Protein 9F7J (pdb70)

B-factor: mean 28.32, std 11.99, range [12.0, 77.23]

Secondary structure (DSSP, 8-state):
-EEEEESS--HHHHHHHHHHSEEEEEEEESSS-TTTSPEEEEEEEETTTEEEEEE--TTS--HHHHHHHH-TTSEEEESSHHHHHHHHHHHH-----SEEEHHHHHHHH-TT-TGGGSHHHHHHHHH-------TTSSS--HHHHHHHHHHHHHHHHHHHHHHHHHHHTT-HHHHHHHHHHHHHHHHHHHTT---TT--

Solvent-accessible surface area: 10527 Å² total; per-residue (Å²): 136,38,70,55,85,124,2,20,0,11,77,74,21,15,60,20,0,140,169,54,22,65,0,1,0,6,12,19,29,93,14,154,46,33,67,144,43,32,15,14,0,0,0,0,19,1,41,88,86,6,2,1,0,0,39,29,48,132,118,98,105,3,80,80,0,31,78,0,0,29,26,115,155,6,54,0,1,0,15,45,0,44,56,0,6,8,0,0,23,75,53,11,111,12,113,8,117,45,4,26,2,0,59,28,0,0,100,33,4,44,74,172,47,159,116,86,6,44,8,47,18,0,0,110,88,47,63,57,54,116,32,178,132,74,22,78,59,128,130,19,71,184,113,18,26,132,99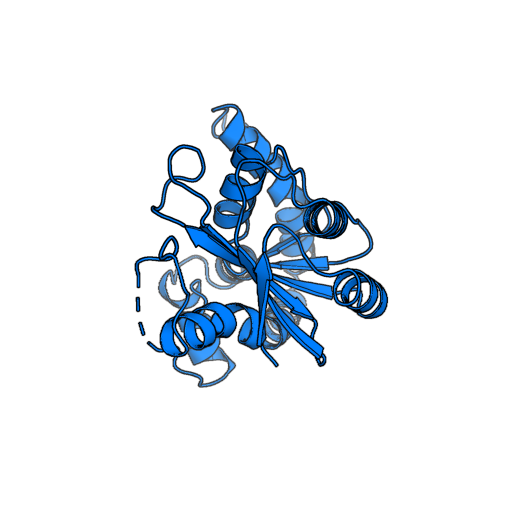,1,2,39,20,0,67,31,0,11,57,0,7,68,64,1,36,99,57,0,59,142,115,171,43,88,154,94,0,68,58,45,13,159,67,5,28,48,65,7,42,30,79,37,102,123,101,45,96,80,138,98,265

Foldseek 3Di:
DEEEAEAADDPVVLVLQLVQLEKEKAFDWQDQDLQPTGTAWMWIARPPPGIYTYGHDLVHQRVSVLCQQADQSRAYEYQDCLRRVLNVCNRRVRQGANYAHQLLLCCVVPVPDNLCSGLQNLCCVPVVDHQDHPSNDPDQDPVNRVNVRPSRNSRPVSVVVSCVVCVVVVNNVVRVVVRRCSSVVSVCVVVVNPDPPDD

Sequence (199 aa):
TVVVRDGDLSSSSFLAAARQCGRVTIDTETTGLSPKIDGLCTVQLHVPGVGTEIVRVDPTLQPTRLLQVLAAEEEIVKGFHHAVFDLGFLRHTFQSKARSVVCSKVAAKILWPHDKDRQSLAGLAHLLLGVVLDSDWSQPELTKTQVHYAAVDVEILPPILDELDRLLSERRQLRELAVACWHHIPAHVELLEHNLGDVFTY

Nearest PDB structures (foldseek):
  9f7j-assembly1_A-2  TM=1.005E+00  e=1.942E-43  Rhodococcus ruber
  9f7d-assembly1_A-2  TM=1.001E+00  e=7.228E-39  Rhodococcus ruber
  7mqd-assembly1_A  TM=8.981E-01  e=7.960E-17  Bartonella henselae
  7mqf-assembly1_A  TM=8.939E-01  e=1.157E-16  Bartonella henselae
  7mpt-assembly2_B  TM=9.050E-01  e=7.039E-16  Brucella melitensis

Radius of gyration: 16.23 Å; Cα contacts (8 Å, |Δi|>4): 350; chains: 1; bounding box: 40×32×47 Å

Structure (mmCIF, N/CA/C/O backbone):
data_9F7J
#
_entry.id   9F7J
#
_cell.length_a   51.745
_cell.length_b   60.353
_cell.length_c   134.514
_cell.angle_alpha   90.000
_cell.angle_beta   90.000
_cell.angle_gamma   90.000
#
_symmetry.space_group_name_H-M   'C 2 2 21'
#
loop_
_entity.id
_entity.type
_entity.pdbx_description
1 polymer diDNase
2 water water
#
loop_
_atom_site.group_PDB
_atom_site.id
_atom_site.type_symbol
_atom_site.label_atom_id
_atom_site.label_alt_id
_atom_site.label_comp_id
_atom_site.label_asym_id
_atom_site.label_entity_id
_atom_site.label_seq_id
_atom_site.pdbx_PDB_ins_code
_atom_site.Cartn_x
_atom_site.Cartn_y
_atom_site.Cartn_z
_atom_site.occupancy
_atom_site.B_iso_or_equiv
_atom_site.auth_seq_id
_atom_site.auth_comp_id
_atom_site.auth_asym_id
_atom_site.auth_atom_id
_atom_site.pdbx_PDB_model_num
ATOM 1 N N . THR A 1 11 ? 2.35898 1.51706 -5.14802 1.000 53.60349 10 THR A N 1
ATOM 2 C CA . THR A 1 11 ? 2.76863 1.52234 -6.55085 1.000 34.18030 10 THR A CA 1
ATOM 3 C C . THR A 1 11 ? 4.07179 2.30867 -6.76080 1.000 38.67371 10 THR A C 1
ATOM 4 O O . THR A 1 11 ? 4.71963 2.17369 -7.81120 1.000 30.09351 10 THR A O 1
ATOM 8 N N . VAL A 1 12 ? 4.43804 3.13505 -5.77470 1.000 30.71247 11 VAL A N 1
ATOM 9 C CA . VAL A 1 12 ? 5.68329 3.90215 -5.77929 1.000 26.99558 11 VAL A CA 1
ATOM 10 C C . VAL A 1 12 ? 6.36217 3.71870 -4.43112 1.000 31.94602 11 VAL A C 1
ATOM 11 O O . VAL A 1 12 ? 5.72646 3.89679 -3.38784 1.000 30.41633 11 VAL A O 1
ATOM 15 N N . VAL A 1 13 ? 7.65171 3.38642 -4.44832 1.000 24.35340 12 VAL A N 1
ATOM 16 C CA . VAL A 1 13 ? 8.41462 3.16828 -3.22720 1.000 21.89636 12 VAL A CA 1
ATOM 17 C C . VAL A 1 13 ? 9.71189 3.95499 -3.35048 1.000 20.59483 12 VAL A C 1
ATOM 18 O O . VAL A 1 13 ? 10.39150 3.88283 -4.38134 1.000 21.53405 12 VAL A O 1
ATOM 22 N N . VAL A 1 14 ? 10.03488 4.73130 -2.32132 1.000 17.83425 13 VAL A N 1
ATOM 23 C CA . VAL A 1 14 ? 11.28651 5.47467 -2.29351 1.000 18.81988 13 VAL A CA 1
ATOM 24 C C . VAL A 1 14 ? 12.36684 4.56149 -1.73766 1.000 23.32176 13 VAL A C 1
ATOM 25 O O . VAL A 1 14 ? 12.24619 4.04195 -0.62053 1.000 21.62654 13 VAL A O 1
ATOM 29 N N . ARG A 1 15 ? 13.42707 4.36784 -2.51251 1.000 18.03788 14 ARG A N 1
ATOM 30 C CA . ARG A 1 15 ? 14.51763 3.49224 -2.11583 1.000 19.62304 14 ARG A CA 1
ATOM 31 C C . ARG A 1 15 ? 15.77105 4.30284 -1.85618 1.000 21.11330 14 ARG A C 1
ATOM 32 O O . ARG A 1 15 ? 16.05201 5.27875 -2.55642 1.000 22.95239 14 ARG A O 1
ATOM 40 N N . ASP A 1 16 ? 16.52690 3.89081 -0.84602 1.000 16.74254 15 ASP A N 1
ATOM 41 C CA . ASP A 1 16 ? 17.76525 4.56087 -0.50966 1.000 17.74363 15 ASP A CA 1
ATOM 42 C C . ASP A 1 16 ? 18.93300 3.84650 -1.17781 1.000 23.45968 15 ASP A C 1
ATOM 43 O O . ASP A 1 16 ? 19.13297 2.64158 -0.97896 1.000 25.54108 15 ASP A O 1
ATOM 48 N N . GLY A 1 17 ? 19.70962 4.58743 -1.95195 1.000 20.06657 16 GLY A N 1
ATOM 49 C CA . GLY A 1 17 ? 20.98052 4.09843 -2.42408 1.000 20.24025 16 GLY A CA 1
ATOM 50 C C . GLY A 1 17 ? 20.96683 3.27312 -3.70201 1.000 23.12921 16 GLY A C 1
ATOM 51 O O . GLY A 1 17 ? 21.89002 3.40158 -4.50086 1.000 22.45892 16 GLY A O 1
ATOM 52 N N . ASP A 1 18 ? 19.96042 2.41725 -3.89967 1.000 20.75973 17 ASP A N 1
ATOM 53 C CA . ASP A 1 18 ? 19.96394 1.50580 -5.04082 1.000 20.48864 17 ASP A CA 1
ATOM 54 C C . ASP A 1 18 ? 18.54642 1.04344 -5.34519 1.000 20.33248 17 ASP A C 1
ATOM 55 O O . ASP A 1 18 ? 17.65009 1.08445 -4.49624 1.000 17.89046 17 ASP A O 1
ATOM 60 N N . LEU A 1 19 ? 18.35900 0.62898 -6.59429 1.000 17.50194 18 LEU A N 1
ATOM 61 C CA . LEU A 1 19 ? 17.19700 -0.15188 -6.98788 1.000 17.40976 18 LEU A CA 1
ATOM 62 C C . LEU A 1 19 ? 17.09542 -1.40019 -6.11924 1.000 17.70662 18 LEU A C 1
ATOM 63 O O . LEU A 1 19 ? 18.11078 -1.96807 -5.70827 1.000 18.57469 18 LEU A O 1
ATOM 68 N N . SER A 1 20 ? 15.86169 -1.81562 -5.82139 1.000 15.25114 19 SER A N 1
ATOM 69 C CA . SER A 1 20 ? 15.65772 -3.02052 -5.02188 1.000 19.75652 19 SER A CA 1
ATOM 70 C C . SER A 1 20 ? 15.94842 -4.27458 -5.84323 1.000 21.43847 19 SER A C 1
ATOM 71 O O . SER A 1 20 ? 15.90101 -4.27430 -7.07964 1.000 19.46267 19 SER A O 1
ATOM 74 N N . SER A 1 21 ? 16.25798 -5.36159 -5.13421 1.000 17.97714 20 SER A N 1
ATOM 75 C CA . SER A 1 21 ? 16.42164 -6.64117 -5.81577 1.000 22.83494 20 SER A CA 1
ATOM 76 C C . SER A 1 21 ? 15.12548 -7.07927 -6.49221 1.000 24.31347 20 SER A C 1
ATOM 77 O O . SER A 1 21 ? 15.15822 -7.68584 -7.57002 1.000 21.87497 20 SER A O 1
ATOM 80 N N . SER A 1 22 ? 13.97718 -6.73553 -5.91032 1.000 23.53303 21 SER A N 1
ATOM 81 C CA A SER A 1 22 ? 12.70983 -7.11495 -6.51991 0.550 22.10093 21 SER A CA 1
ATOM 82 C CA B SER A 1 22 ? 12.70139 -7.10025 -6.51534 0.450 22.13480 21 SER A CA 1
ATOM 83 C C . SER A 1 22 ? 12.50007 -6.38735 -7.84516 1.000 25.15400 21 SER A C 1
ATOM 84 O O . SER A 1 22 ? 11.97755 -6.97258 -8.80158 1.000 22.25810 21 SER A O 1
ATOM 89 N N . PHE A 1 23 ? 12.90324 -5.11672 -7.92632 1.000 20.07512 22 PHE A N 1
ATOM 90 C CA . PHE A 1 23 ? 12.72093 -4.39392 -9.17733 1.000 20.47383 22 PHE A CA 1
ATOM 91 C C . PHE A 1 23 ? 13.75525 -4.80399 -10.20972 1.000 18.16662 22 PHE A C 1
ATOM 92 O O . PHE A 1 23 ? 13.46023 -4.78038 -11.40723 1.000 20.96519 22 PHE A O 1
ATOM 100 N N . LEU A 1 24 ? 14.95779 -5.18953 -9.77798 1.000 17.96298 23 LEU A N 1
ATOM 101 C CA . LEU A 1 24 ? 15.92444 -5.75259 -10.72210 1.000 20.76063 23 LEU A CA 1
ATOM 102 C C . LEU A 1 24 ? 15.35805 -6.99991 -11.39246 1.000 21.27158 23 LEU A C 1
ATOM 103 O O . LEU A 1 24 ? 15.43323 -7.15404 -12.61643 1.000 20.04138 23 LEU A O 1
ATOM 108 N N . ALA A 1 25 ? 14.79385 -7.91323 -10.59707 1.000 21.91991 24 ALA A N 1
ATOM 109 C CA . ALA A 1 25 ? 14.16189 -9.09861 -11.17606 1.000 25.30160 24 ALA A CA 1
ATOM 110 C C . ALA A 1 25 ? 12.98020 -8.72511 -12.06287 1.000 22.81277 24 ALA A C 1
ATOM 111 O O . ALA A 1 25 ? 12.78679 -9.31395 -13.13237 1.000 22.90672 24 ALA A O 1
ATOM 113 N N . ALA A 1 26 ? 12.16539 -7.76450 -11.63057 1.000 18.83160 25 ALA A N 1
ATOM 114 C CA . ALA A 1 26 ? 11.01241 -7.37736 -12.43440 1.000 20.67924 25 ALA A CA 1
ATOM 115 C C . ALA A 1 26 ? 11.44715 -6.74431 -13.75257 1.000 22.02633 25 ALA A C 1
ATOM 116 O O . ALA A 1 26 ? 10.81476 -6.97367 -14.79174 1.000 21.62261 25 ALA A O 1
ATOM 118 N N . ALA A 1 27 ? 12.50485 -5.92346 -13.71859 1.000 20.06938 26 ALA A N 1
ATOM 119 C CA . ALA A 1 27 ? 13.04811 -5.34976 -14.94950 1.000 18.55075 26 ALA A CA 1
ATOM 120 C C . ALA A 1 27 ? 13.53791 -6.44091 -15.88964 1.000 21.51419 26 ALA A C 1
ATOM 121 O O . ALA A 1 27 ? 13.30206 -6.38074 -17.10189 1.000 24.55704 26 ALA A O 1
ATOM 123 N N . ARG A 1 28 ? 14.22835 -7.44459 -15.34660 1.000 19.45347 27 ARG A N 1
ATOM 124 C CA . ARG A 1 28 ? 14.71804 -8.54081 -16.17397 1.000 23.51115 27 ARG A CA 1
ATOM 125 C C . ARG A 1 28 ? 13.57274 -9.31948 -16.80635 1.000 23.91552 27 ARG A C 1
ATOM 126 O O . ARG A 1 28 ? 13.65629 -9.70909 -17.98222 1.000 25.99163 27 ARG A O 1
ATOM 134 N N . GLN A 1 29 ? 12.49615 -9.55783 -16.04763 1.000 21.98958 28 GLN A N 1
ATOM 135 C CA . GLN A 1 29 ? 11.33870 -10.26517 -16.59765 1.000 24.48241 28 GLN A CA 1
ATOM 136 C C . GLN A 1 29 ? 10.65357 -9.44860 -17.69172 1.000 27.46218 28 GLN A C 1
ATOM 137 O O . GLN A 1 29 ? 10.29113 -9.98574 -18.74817 1.000 30.80636 28 GLN A O 1
ATOM 143 N N . CYS A 1 30 ? 10.43608 -8.15299 -17.43654 1.000 23.86602 29 CYS A N 1
ATOM 144 C CA . CYS A 1 30 ? 9.79372 -7.26739 -18.40801 1.000 22.72504 29 CYS A CA 1
ATOM 145 C C . CYS A 1 30 ? 10.60532 -7.13595 -19.68660 1.000 22.90453 29 CYS A C 1
ATOM 146 O O . CYS A 1 30 ? 10.04514 -7.13963 -20.78897 1.000 23.02319 29 CYS A O 1
ATOM 149 N N . GLY A 1 31 ? 11.91505 -6.94940 -19.55162 1.000 22.72196 30 GLY A N 1
ATOM 150 C CA . GLY A 1 31 ? 12.78323 -6.61112 -20.66173 1.000 24.03690 30 GLY A CA 1
ATOM 151 C C . GLY A 1 31 ? 12.75332 -5.15658 -21.07595 1.000 26.36877 30 GLY A C 1
ATOM 152 O O . GLY A 1 31 ? 13.46170 -4.78976 -22.02525 1.000 23.30594 30 GLY A O 1
ATOM 153 N N . ARG A 1 32 ? 11.96386 -4.32278 -20.39386 1.000 21.32691 31 ARG A N 1
ATOM 154 C CA . ARG A 1 32 ? 11.76044 -2.92400 -20.74960 1.000 21.51574 31 ARG A CA 1
ATOM 155 C C . ARG A 1 32 ? 11.48478 -2.14973 -19.47234 1.000 26.76813 31 ARG A C 1
ATOM 156 O O . ARG A 1 32 ? 10.67754 -2.60000 -18.65810 1.000 25.67002 31 ARG A O 1
ATOM 164 N N . VAL A 1 33 ? 12.13419 -0.99417 -19.30382 1.000 18.96301 32 VAL A N 1
ATOM 165 C CA . VAL A 1 33 ? 11.84524 -0.08310 -18.19836 1.000 16.96399 32 VAL A CA 1
ATOM 166 C C . VAL A 1 33 ? 11.86142 1.33793 -18.73638 1.000 18.15967 32 VAL A C 1
ATOM 167 O O . VAL A 1 33 ? 12.37394 1.60620 -19.82707 1.000 20.32521 32 VAL A O 1
ATOM 171 N N . THR A 1 34 ? 11.31707 2.26119 -17.94122 1.000 15.63517 33 THR A N 1
ATOM 172 C CA . THR A 1 34 ? 11.45815 3.67640 -18.22649 1.000 16.08047 33 THR A CA 1
ATOM 173 C C . THR A 1 34 ? 12.13605 4.37936 -17.06069 1.000 18.76491 33 THR A C 1
ATOM 174 O O . THR A 1 34 ? 11.99697 3.97946 -15.90322 1.000 17.11784 33 THR A O 1
ATOM 178 N N . ILE A 1 35 ? 12.90597 5.41164 -17.38049 1.000 14.67303 34 ILE A N 1
ATOM 179 C CA . ILE A 1 35 ? 13.82411 6.01590 -16.42360 1.000 17.38742 34 ILE A CA 1
ATOM 180 C C . ILE A 1 35 ? 13.81756 7.52364 -16.61993 1.000 18.31694 34 ILE A C 1
ATOM 181 O O . ILE A 1 35 ? 13.75776 8.01213 -17.74871 1.000 19.50973 34 ILE A O 1
ATOM 186 N N . ASP A 1 36 ? 13.88320 8.26712 -15.52480 1.000 17.46959 35 ASP A N 1
ATOM 187 C CA . ASP A 1 36 ? 14.28677 9.65923 -15.62028 1.000 19.91090 35 ASP A CA 1
ATOM 188 C C . ASP A 1 36 ? 14.94418 10.02794 -14.29827 1.000 18.62804 35 ASP A C 1
ATOM 189 O O . ASP A 1 36 ? 15.21501 9.15694 -13.46415 1.000 19.54223 35 ASP A O 1
ATOM 194 N N . THR A 1 37 ? 15.28403 11.30273 -14.14014 1.000 20.76851 36 THR A N 1
ATOM 195 C CA . THR A 1 37 ? 16.05427 11.73739 -12.98035 1.000 20.17778 36 THR A CA 1
ATOM 196 C C . THR A 1 37 ? 15.46793 13.01949 -12.41205 1.000 26.18032 36 THR A C 1
ATOM 197 O O . THR A 1 37 ? 14.71770 13.73244 -13.07854 1.000 25.79620 36 THR A O 1
ATOM 201 N N . GLU A 1 38 ? 15.82051 13.30714 -11.16127 1.000 19.46116 37 GLU A N 1
ATOM 202 C CA . GLU A 1 38 ? 15.68296 14.64804 -10.61834 1.000 22.44366 37 GLU A CA 1
ATOM 203 C C . GLU A 1 38 ? 17.06245 15.14289 -10.22356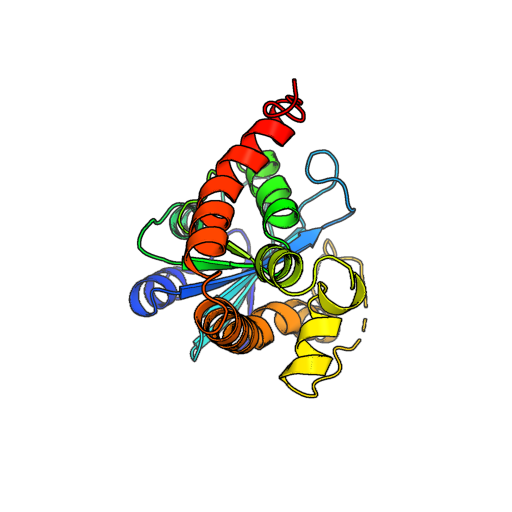 1.000 22.68845 37 GLU A C 1
ATOM 204 O O . GLU A 1 38 ? 17.87205 14.38539 -9.67823 1.000 20.38320 37 GLU A O 1
ATOM 210 N N . THR A 1 39 ? 17.33547 16.40909 -10.52847 1.000 22.18130 38 THR A N 1
ATOM 211 C CA . THR A 1 39 ? 18.66304 16.98077 -10.38696 1.000 23.42795 38 THR A CA 1
ATOM 212 C C . THR A 1 39 ? 18.55464 18.37005 -9.77845 1.000 26.30778 38 THR A C 1
ATOM 213 O O . THR A 1 39 ? 17.48183 18.97487 -9.74510 1.000 28.62598 38 THR A O 1
ATOM 217 N N . THR A 1 40 ? 19.70044 18.88849 -9.34366 1.000 26.77882 39 THR A N 1
ATOM 218 C CA . THR A 1 40 ? 19.78045 20.23856 -8.79830 1.000 31.88924 39 THR A CA 1
ATOM 219 C C . THR A 1 40 ? 19.89925 21.30525 -9.88006 1.000 32.90285 39 THR A C 1
ATOM 220 O O . THR A 1 40 ? 19.76591 22.49463 -9.57458 1.000 33.57095 39 THR A O 1
ATOM 224 N N . GLY A 1 41 ? 20.14119 20.91565 -11.12319 1.000 29.70758 40 GLY A N 1
ATOM 225 C CA . GLY A 1 41 ? 20.25474 21.88614 -12.18985 1.000 31.87266 40 GLY A CA 1
ATOM 226 C C . GLY A 1 41 ? 20.30643 21.19628 -13.53293 1.000 34.43160 40 GLY A C 1
ATOM 227 O O . GLY A 1 41 ? 20.08190 19.99085 -13.64469 1.000 28.92273 40 GLY A O 1
ATOM 228 N N . LEU A 1 42 ? 20.62622 21.97603 -14.55853 1.000 29.58030 41 LEU A N 1
ATOM 229 C CA . LEU A 1 42 ? 20.49066 21.49890 -15.92403 1.000 33.59031 41 LEU A CA 1
ATOM 230 C C . LEU A 1 42 ? 21.82320 21.14808 -16.57058 1.000 28.69847 41 LEU A C 1
ATOM 231 O O . LEU A 1 42 ? 21.84928 20.84142 -17.76249 1.000 29.12509 41 LEU A O 1
ATOM 236 N N . SER A 1 43 ? 22.91857 21.14624 -15.82084 1.000 27.57733 42 SER A N 1
ATOM 237 C CA . SER A 1 43 ? 24.21744 20.80490 -16.39617 1.000 31.32876 42 SER A CA 1
ATOM 238 C C . SER A 1 43 ? 24.67335 19.44137 -15.90519 1.000 23.62927 42 SER A C 1
ATOM 239 O O . SER A 1 43 ? 25.07587 19.30921 -14.73688 1.000 26.72860 42 SER A O 1
ATOM 242 N N . PRO A 1 44 ? 24.63558 18.41146 -16.75524 1.000 24.82631 43 PRO A N 1
ATOM 243 C CA . PRO A 1 44 ? 24.93089 17.05059 -16.28098 1.000 21.97359 43 PRO A CA 1
ATOM 244 C C . PRO A 1 44 ? 26.31407 16.86943 -15.68843 1.000 23.48607 43 PRO A C 1
ATOM 245 O O . PRO A 1 44 ? 26.49541 15.97586 -14.85452 1.000 23.82860 43 PRO A O 1
ATOM 249 N N . LYS A 1 45 ? 27.30359 17.66635 -16.08598 1.000 24.58678 44 LYS A N 1
ATOM 250 C CA . LYS A 1 45 ? 28.65467 17.47954 -15.56955 1.000 21.14558 44 LYS A CA 1
ATOM 251 C C . LYS A 1 45 ? 28.96014 18.36395 -14.36612 1.000 24.71275 44 LYS A C 1
ATOM 252 O O . LYS A 1 45 ? 30.06914 18.29658 -13.83113 1.000 25.56749 44 LYS A O 1
ATOM 258 N N . ILE A 1 46 ? 28.00960 19.17788 -13.91875 1.000 25.73651 45 ILE A N 1
ATOM 259 C CA . ILE A 1 46 ? 28.22666 20.11653 -12.82537 1.000 29.16706 45 ILE A CA 1
ATOM 260 C C . ILE A 1 46 ? 27.21978 19.90866 -11.69951 1.000 28.04972 45 ILE A C 1
ATOM 261 O O . ILE A 1 46 ? 27.58837 19.86062 -10.52285 1.000 27.80789 45 ILE A O 1
ATOM 266 N N . ASP A 1 47 ? 25.94186 19.80242 -12.04010 1.000 24.06479 46 ASP A N 1
ATOM 267 C CA . ASP A 1 47 ? 24.91004 19.79610 -11.01411 1.000 23.37345 46 ASP A CA 1
ATOM 268 C C . ASP A 1 47 ? 24.77118 18.40857 -10.39053 1.000 26.32759 46 ASP A C 1
ATOM 269 O O . ASP A 1 47 ? 25.40780 17.43862 -10.80670 1.000 27.70407 46 ASP A O 1
ATOM 274 N N . GLY A 1 48 ? 23.96739 18.33353 -9.33282 1.000 26.51378 47 GLY A N 1
ATOM 275 C CA . GLY A 1 48 ? 23.84185 17.10708 -8.56705 1.000 31.19706 47 GLY A CA 1
ATOM 276 C C . GLY A 1 48 ? 22.71325 16.22173 -9.07038 1.000 23.85360 47 GLY A C 1
ATOM 277 O O . GLY A 1 48 ? 21.64712 16.69951 -9.44801 1.000 23.50938 47 GLY A O 1
ATOM 278 N N . LEU A 1 49 ? 22.96245 14.92041 -9.04891 1.000 20.98590 48 LEU A N 1
ATOM 279 C CA . LEU A 1 49 ? 21.93756 13.93261 -9.33870 1.000 20.53707 48 LEU A CA 1
ATOM 280 C C . LEU A 1 49 ? 21.27918 13.54169 -8.02318 1.000 21.15062 48 LEU A C 1
ATOM 281 O O . LEU A 1 49 ? 21.93840 12.98353 -7.13819 1.000 21.06247 48 LEU A O 1
ATOM 286 N N . CYS A 1 50 ? 19.98680 13.83358 -7.89710 1.000 19.16390 49 CYS A N 1
ATOM 287 C CA . CYS A 1 50 ? 19.32509 13.61195 -6.60923 1.000 17.28849 49 CYS A CA 1
ATOM 288 C C . CYS A 1 50 ? 18.63702 12.25744 -6.54668 1.000 21.93404 49 CYS A C 1
ATOM 289 O O . CYS A 1 50 ? 18.79343 11.51764 -5.56681 1.000 22.17536 49 CYS A O 1
ATOM 292 N N . THR A 1 51 ? 17.82482 11.95089 -7.55783 1.000 19.57191 50 THR A N 1
ATOM 293 C CA . THR A 1 51 ? 17.09258 10.70035 -7.59934 1.000 18.91256 50 THR A CA 1
ATOM 294 C C . THR A 1 51 ? 17.10470 10.17209 -9.02332 1.000 20.53488 50 THR A C 1
ATOM 295 O O . THR A 1 51 ? 17.25375 10.92282 -9.98791 1.000 21.08344 50 THR A O 1
ATOM 299 N N . VAL A 1 52 ? 16.94520 8.86119 -9.13249 1.000 17.03648 51 VAL A N 1
ATOM 300 C CA . VAL A 1 52 ? 16.66669 8.19836 -10.39935 1.000 15.98827 51 VAL A CA 1
ATOM 301 C C . VAL A 1 52 ? 15.33495 7.47691 -10.24907 1.000 20.00741 51 VAL A C 1
ATOM 302 O O . VAL A 1 52 ? 15.16025 6.67796 -9.32161 1.000 20.11303 51 VAL A O 1
ATOM 306 N N . GLN A 1 53 ? 14.39541 7.76338 -11.14566 1.000 16.37366 52 GLN A N 1
ATOM 307 C CA . GLN A 1 53 ? 13.11724 7.06049 -11.17803 1.000 20.76889 52 GLN A CA 1
ATOM 308 C C . GLN A 1 53 ? 13.18578 5.91793 -12.17652 1.000 20.51284 52 GLN A C 1
ATOM 309 O O . GLN A 1 53 ? 13.67561 6.09852 -13.29193 1.000 18.62160 52 GLN A O 1
ATOM 315 N N . LEU A 1 54 ? 12.68496 4.75248 -11.78224 1.000 16.85105 53 LEU A N 1
ATOM 316 C CA . LEU A 1 54 ? 12.59687 3.61523 -12.68634 1.000 17.32347 53 LEU A CA 1
ATOM 317 C C . LEU A 1 54 ? 11.20862 3.01083 -12.57240 1.000 19.75605 53 LEU A C 1
ATOM 318 O O . LEU A 1 54 ? 10.73366 2.74301 -11.46256 1.000 19.37356 53 LEU A O 1
ATOM 323 N N . HIS A 1 55 ? 10.57042 2.78500 -13.71262 1.000 18.14548 54 HIS A N 1
ATOM 324 C CA . HIS A 1 55 ? 9.23885 2.19472 -13.77482 1.000 17.99388 54 HIS A CA 1
ATOM 325 C C . HIS A 1 55 ? 9.29777 0.88654 -14.55225 1.000 21.91928 54 HIS A C 1
ATOM 326 O O . HIS A 1 55 ? 9.92394 0.82228 -15.60981 1.000 17.58501 54 HIS A O 1
ATOM 333 N N . VAL A 1 56 ? 8.69119 -0.16062 -14.00957 1.000 17.92402 55 VAL A N 1
ATOM 334 C CA . VAL A 1 56 ? 8.50526 -1.42532 -14.71778 1.000 21.20233 55 VAL A CA 1
ATOM 335 C C . VAL A 1 56 ? 7.02949 -1.51713 -15.09565 1.000 24.81909 55 VAL A C 1
ATOM 336 O O . VAL A 1 56 ? 6.17123 -1.48496 -14.20778 1.000 24.05976 55 VAL A O 1
ATOM 340 N N . PRO A 1 57 ? 6.68557 -1.58018 -16.38062 1.000 30.82270 56 PRO A N 1
ATOM 341 C CA . PRO A 1 57 ? 5.26456 -1.55271 -16.76602 1.000 29.54160 56 PRO A CA 1
ATOM 342 C C . PRO A 1 57 ? 4.47914 -2.70522 -16.15375 1.000 27.36553 56 PRO A C 1
ATOM 343 O O . PRO A 1 57 ? 4.90750 -3.86000 -16.17374 1.000 33.35284 56 PRO A O 1
ATOM 347 N N . GLY A 1 58 ? 3.32611 -2.37140 -15.58324 1.000 33.12190 57 GLY A N 1
ATOM 348 C CA . GLY A 1 58 ? 2.49271 -3.33648 -14.90990 1.000 34.26410 57 GLY A CA 1
ATOM 349 C C . GLY A 1 58 ? 2.84946 -3.59733 -13.46082 1.000 32.43568 57 GLY A C 1
ATOM 350 O O . GLY A 1 58 ? 2.05417 -4.22827 -12.75140 1.000 33.12185 57 GLY A O 1
ATOM 351 N N . VAL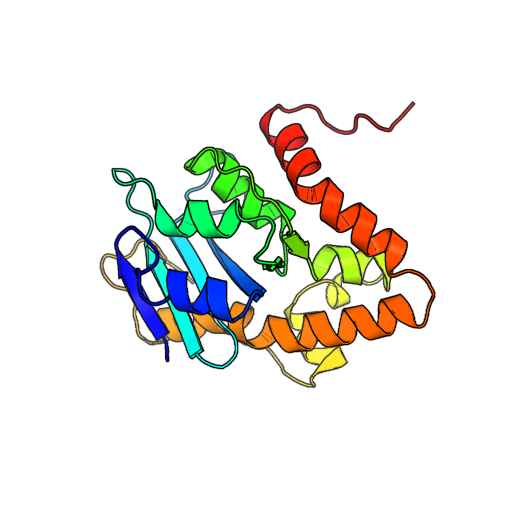 A 1 59 ? 4.00763 -3.12827 -12.99420 1.000 28.73938 58 VAL A N 1
ATOM 352 C CA . VAL A 1 59 ? 4.51437 -3.44233 -11.66115 1.000 28.34109 58 VAL A CA 1
ATOM 353 C C . VAL A 1 59 ? 4.50393 -2.21073 -10.75826 1.000 30.75379 58 VAL A C 1
ATOM 354 O O . VAL A 1 59 ? 3.89690 -2.22257 -9.68794 1.000 32.76921 58 VAL A O 1
ATOM 358 N N . GLY A 1 60 ? 5.17349 -1.14475 -11.16861 1.000 25.13520 59 GLY A N 1
ATOM 359 C CA . GLY A 1 60 ? 5.22214 0.06461 -10.37433 1.000 27.84993 59 GLY A CA 1
ATOM 360 C C . GLY A 1 60 ? 6.51341 0.82152 -10.61361 1.000 25.20652 59 GLY A C 1
ATOM 361 O O . GLY A 1 60 ? 7.22576 0.58238 -11.59221 1.000 23.96533 59 GLY A O 1
ATOM 362 N N . THR A 1 61 ? 6.79586 1.73580 -9.69219 1.000 19.52377 60 THR A N 1
ATOM 363 C CA . THR A 1 61 ? 7.88432 2.68512 -9.84851 1.000 19.52082 60 THR A CA 1
ATOM 364 C C . THR A 1 61 ? 8.70401 2.74873 -8.57377 1.000 21.37713 60 THR A C 1
ATOM 365 O O . THR A 1 61 ? 8.15096 2.67809 -7.47328 1.000 21.51247 60 THR A O 1
ATOM 369 N N . GLU A 1 62 ? 10.02057 2.87876 -8.72596 1.000 19.44504 61 GLU A N 1
ATOM 370 C CA . GLU A 1 62 ? 10.90471 3.14642 -7.59990 1.000 19.50447 61 GLU A CA 1
ATOM 371 C C . GLU A 1 62 ? 11.56991 4.49204 -7.80701 1.000 21.11741 61 GLU A C 1
ATOM 372 O O . GLU A 1 62 ? 11.99642 4.82719 -8.91735 1.000 19.78282 61 GLU A O 1
ATOM 378 N N . ILE A 1 63 ? 11.62989 5.27514 -6.73900 1.000 18.26670 62 ILE A N 1
ATOM 379 C CA . ILE A 1 63 ? 12.42622 6.48859 -6.70442 1.000 18.64984 62 ILE A CA 1
ATOM 380 C C . ILE A 1 63 ? 13.69887 6.12521 -5.96009 1.000 23.26457 62 ILE A C 1
ATOM 381 O O . ILE A 1 63 ? 13.65345 5.84567 -4.75899 1.000 20.72912 62 ILE A O 1
ATOM 386 N N . VAL A 1 64 ? 14.82793 6.10061 -6.66076 1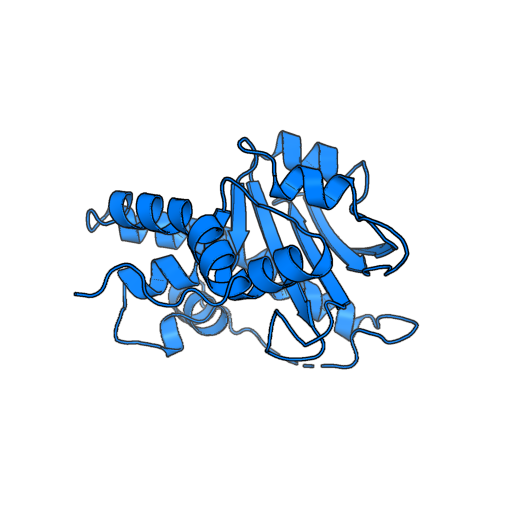.000 16.82289 63 VAL A N 1
ATOM 387 C CA . VAL A 1 64 ? 16.10641 5.77077 -6.03842 1.000 17.50246 63 VAL A CA 1
ATOM 388 C C . VAL A 1 64 ? 16.77639 7.06507 -5.59133 1.000 18.18548 63 VAL A C 1
ATOM 389 O O . VAL A 1 64 ? 17.19051 7.88559 -6.41107 1.000 18.42390 63 VAL A O 1
ATOM 393 N N . ARG A 1 65 ? 16.92060 7.23359 -4.27589 1.000 16.99503 64 ARG A N 1
ATOM 394 C CA . ARG A 1 65 ? 17.62462 8.38588 -3.71979 1.000 19.61642 64 ARG A CA 1
ATOM 395 C C . ARG A 1 65 ? 19.12610 8.13700 -3.77531 1.000 21.23120 64 ARG A C 1
ATOM 396 O O . ARG A 1 65 ? 19.62215 7.19184 -3.15618 1.000 24.28681 64 ARG A O 1
ATOM 404 N N . VAL A 1 66 ? 19.85371 8.97367 -4.51791 1.000 18.14247 65 VAL A N 1
ATOM 405 C CA . VAL A 1 66 ? 21.28412 8.75727 -4.70055 1.000 20.20263 65 VAL A CA 1
ATOM 406 C C . VAL A 1 66 ? 22.02427 9.00077 -3.38818 1.000 26.81978 65 VAL A C 1
ATOM 407 O O . VAL A 1 66 ? 21.81803 10.01843 -2.71277 1.000 29.79586 65 VAL A O 1
ATOM 411 N N . ASP A 1 67 ? 22.90458 8.06617 -3.03275 1.000 26.38435 66 ASP A N 1
ATOM 412 C CA . ASP A 1 67 ? 23.76102 8.16864 -1.85140 1.000 31.53319 66 ASP A CA 1
ATOM 413 C C . ASP A 1 67 ? 25.19185 8.33289 -2.33013 1.000 36.09677 66 ASP A C 1
ATOM 414 O O . ASP A 1 67 ? 25.70974 7.43519 -3.01475 1.000 33.74092 66 ASP A O 1
ATOM 419 N N . PRO A 1 68 ? 25.84897 9.46194 -2.04467 1.000 41.53810 67 PRO A N 1
ATOM 420 C CA . PRO A 1 68 ? 27.20286 9.67964 -2.58835 1.000 42.28674 67 PRO A CA 1
ATOM 421 C C . PRO A 1 68 ? 28.21844 8.64731 -2.14309 1.000 42.00520 67 PRO A C 1
ATOM 422 O O . PRO A 1 68 ? 29.23698 8.47617 -2.82194 1.000 47.09337 67 PRO A O 1
ATOM 426 N N . THR A 1 69 ? 27.97839 7.94860 -1.03552 1.000 36.29792 68 THR A N 1
ATOM 427 C CA . THR A 1 69 ? 28.90306 6.94440 -0.53177 1.000 39.67605 68 THR A CA 1
ATOM 428 C C . THR A 1 69 ? 28.57127 5.53400 -1.01025 1.000 44.68760 68 THR A C 1
ATOM 429 O O . THR A 1 69 ? 29.22207 4.57868 -0.57430 1.000 47.13240 68 THR A O 1
ATOM 433 N N . LEU A 1 70 ? 27.59292 5.38220 -1.90273 1.000 34.81161 69 LEU A N 1
ATOM 434 C CA . LEU A 1 70 ? 27.11949 4.07049 -2.32885 1.000 34.25961 69 LEU A CA 1
ATOM 435 C C . LEU A 1 70 ? 26.93543 4.05671 -3.84036 1.000 28.29416 69 LEU A C 1
ATOM 436 O O . LEU A 1 70 ? 26.22473 4.90291 -4.38374 1.000 34.73887 69 LEU A O 1
ATOM 441 N N . GLN A 1 71 ? 27.57804 3.11728 -4.51455 1.000 29.74521 70 GLN A N 1
ATOM 442 C CA . GLN A 1 71 ? 27.28780 2.90605 -5.93173 1.000 28.35888 70 GLN A CA 1
ATOM 443 C C . GLN A 1 71 ? 25.94023 2.19626 -6.04461 1.000 29.72453 70 GLN A C 1
ATOM 444 O O . GLN A 1 71 ? 25.69709 1.22247 -5.31719 1.000 28.01786 70 GLN A O 1
ATOM 450 N N . PRO A 1 72 ? 25.01873 2.66604 -6.90762 1.000 24.20166 71 PRO A N 1
ATOM 451 C CA . PRO A 1 72 ? 23.72148 1.95902 -7.03080 1.000 21.72480 71 PRO A CA 1
ATOM 452 C C . PRO A 1 72 ? 23.85327 0.74184 -7.94133 1.000 24.06026 71 PRO A C 1
ATOM 453 O O . PRO A 1 72 ? 23.50158 0.75134 -9.12070 1.000 20.26070 71 PRO A O 1
ATOM 457 N N . THR A 1 73 ? 24.36036 -0.34377 -7.35378 1.000 21.57551 72 THR A N 1
ATOM 458 C CA . THR A 1 73 ? 24.87018 -1.47157 -8.13269 1.000 23.62021 72 THR A CA 1
ATOM 459 C C . THR A 1 73 ? 23.80679 -2.05335 -9.06445 1.000 20.50096 72 THR A C 1
ATOM 460 O O . THR A 1 73 ? 24.06313 -2.28094 -10.25467 1.000 22.63064 72 THR A O 1
ATOM 464 N N . ARG A 1 74 ? 22.60920 -2.31576 -8.53505 1.000 19.76978 73 ARG A N 1
ATOM 465 C CA . ARG A 1 74 ? 21.58011 -2.96083 -9.34230 1.000 19.88351 73 ARG A CA 1
ATOM 466 C C . ARG A 1 74 ? 21.06255 -2.01607 -10.42492 1.000 20.87151 73 ARG A C 1
ATOM 467 O O . ARG A 1 74 ? 20.81094 -2.44234 -11.56015 1.000 18.87867 73 ARG A O 1
ATOM 475 N N . LEU A 1 75 ? 20.92747 -0.72570 -10.10343 1.000 18.52658 74 LEU A N 1
ATOM 476 C CA . LEU A 1 75 ? 20.54577 0.25869 -11.11545 1.000 19.45622 74 LEU A CA 1
ATOM 477 C C . LEU A 1 75 ? 21.54803 0.27900 -12.26191 1.000 18.04818 74 LEU A C 1
ATOM 478 O O . LEU A 1 75 ? 21.16988 0.31799 -13.44369 1.000 19.27903 74 LEU A O 1
ATOM 483 N N . LEU A 1 76 ? 22.83698 0.29184 -11.92446 1.000 17.69444 75 LEU A N 1
ATOM 484 C CA . LEU A 1 76 ? 23.87359 0.28782 -12.95017 1.000 18.21644 75 LEU A CA 1
ATOM 485 C C . LEU A 1 76 ? 23.84387 -0.99175 -13.77244 1.000 19.82269 75 LEU A C 1
ATOM 486 O O . LEU A 1 76 ? 24.13972 -0.95750 -14.97600 1.000 20.27386 75 LEU A O 1
ATOM 491 N N . GLN A 1 77 ? 23.50673 -2.12735 -13.15044 1.000 17.07870 76 GLN A N 1
ATOM 492 C CA . GLN A 1 77 ? 23.32293 -3.35189 -13.92963 1.000 21.08639 76 GLN A CA 1
ATOM 493 C C . GLN A 1 77 ? 22.18653 -3.20783 -14.93202 1.000 20.74464 76 GLN A C 1
ATOM 494 O O . GLN A 1 77 ? 22.30582 -3.65114 -16.08272 1.000 19.48577 76 GLN A O 1
ATOM 500 N N . VAL A 1 78 ? 21.05673 -2.63582 -14.50224 1.000 19.60081 77 VAL A N 1
ATOM 501 C CA . VAL A 1 78 ? 19.94299 -2.41820 -15.42904 1.000 18.37724 77 VAL A CA 1
ATOM 502 C C . VAL A 1 78 ? 20.38315 -1.52202 -16.57700 1.000 18.24744 77 VAL A C 1
ATOM 503 O O . VAL A 1 78 ? 20.09093 -1.79150 -17.74870 1.000 17.78556 77 VAL A O 1
ATOM 507 N N . LEU A 1 79 ? 21.07218 -0.42714 -16.25434 1.000 16.62374 78 LEU A N 1
ATOM 508 C CA . LEU A 1 79 ? 21.43459 0.52849 -17.29309 1.000 20.15211 78 LEU A CA 1
ATOM 509 C C . LEU A 1 79 ? 22.38866 -0.10138 -18.28876 1.000 18.54988 78 LEU A C 1
ATOM 510 O O . LEU A 1 79 ? 22.30134 0.16147 -19.49551 1.000 18.39155 78 LEU A O 1
ATOM 515 N N . ALA A 1 80 ? 23.28677 -0.96486 -17.80639 1.000 18.34488 79 ALA A N 1
ATOM 516 C CA . ALA A 1 80 ? 24.26676 -1.61471 -18.67304 1.000 20.31258 79 ALA A CA 1
ATOM 517 C C . ALA A 1 80 ? 23.71651 -2.83069 -19.41645 1.000 19.57976 79 ALA A C 1
ATOM 518 O O . ALA A 1 80 ? 24.36587 -3.30431 -20.35182 1.000 26.70745 79 ALA A O 1
ATOM 520 N N . ALA A 1 81 ? 22.54343 -3.33005 -19.05591 1.000 19.23221 80 ALA A N 1
ATOM 521 C CA . ALA A 1 81 ? 22.05751 -4.60364 -19.57624 1.000 22.41845 80 ALA A CA 1
ATOM 522 C C . ALA A 1 81 ? 21.59546 -4.46307 -21.02710 1.000 22.29872 80 ALA A C 1
ATOM 523 O O . ALA A 1 81 ? 20.64840 -3.72662 -21.31494 1.000 19.80347 80 ALA A O 1
ATOM 525 N N . GLU A 1 82 ? 22.23208 -5.20063 -21.94203 1.000 22.93501 81 GLU A N 1
ATOM 526 C CA . GLU A 1 82 ? 21.78433 -5.14513 -23.33315 1.000 25.96600 81 GLU A CA 1
ATOM 527 C C . GLU A 1 82 ? 20.37610 -5.68587 -23.49499 1.000 27.04601 81 GLU A C 1
ATOM 528 O O . GLU A 1 82 ? 19.65160 -5.27171 -24.41170 1.000 22.80789 81 GLU A O 1
ATOM 534 N N A GLU A 1 83 ? 19.96037 -6.61444 -22.63349 0.394 24.48427 82 GLU A N 1
ATOM 535 N N B GLU A 1 83 ? 19.97248 -6.58937 -22.61191 0.606 24.43229 82 GLU A N 1
ATOM 536 C CA A GLU A 1 83 ? 18.67076 -7.28005 -22.78462 0.394 27.74189 82 GLU A CA 1
ATOM 537 C CA B GLU A 1 83 ? 18.71312 -7.29620 -22.73245 0.606 27.76031 82 GLU A CA 1
ATOM 538 C C A GLU A 1 83 ? 17.52570 -6.56068 -22.08160 0.394 28.89986 82 GLU A C 1
ATOM 539 C C B GLU A 1 83 ? 17.53286 -6.53264 -22.14165 0.606 28.95081 82 GLU A C 1
ATOM 540 O O A GLU A 1 83 ? 16.40329 -7.07872 -22.07226 0.394 30.60816 82 GLU A O 1
ATOM 541 O O B GLU A 1 83 ? 16.39111 -6.98066 -22.29329 0.606 31.05046 82 GLU A O 1
ATOM 552 N N . ILE A 1 84 ? 17.76885 -5.39973 -21.48228 1.000 20.78184 83 ILE A N 1
ATOM 553 C CA . ILE A 1 84 ? 16.70460 -4.57244 -20.91745 1.000 18.91166 83 ILE A CA 1
ATOM 554 C C . ILE A 1 84 ? 16.72491 -3.24532 -21.65834 1.000 20.93573 83 ILE A C 1
ATOM 555 O O . ILE A 1 84 ? 17.73463 -2.53213 -21.63311 1.000 20.78960 83 ILE A O 1
ATOM 560 N N . VAL A 1 85 ? 15.63437 -2.92008 -22.33560 1.000 20.16481 84 VAL A N 1
ATOM 561 C CA . VAL A 1 85 ? 15.54904 -1.62460 -22.99820 1.000 16.73412 84 VAL A CA 1
ATOM 562 C C . VAL A 1 85 ? 15.20103 -0.58314 -21.94063 1.000 17.26839 84 VAL A C 1
ATOM 563 O O . VAL A 1 85 ? 14.27667 -0.78480 -21.14861 1.000 20.15705 84 VAL A O 1
ATOM 567 N N . LYS A 1 86 ? 15.93693 0.52858 -21.92238 1.000 15.97937 85 LYS A N 1
ATOM 568 C CA . LYS A 1 86 ? 15.65613 1.65510 -21.03539 1.000 14.90308 85 LYS A CA 1
ATOM 569 C C . LYS A 1 86 ? 15.09912 2.80253 -21.86088 1.000 16.47060 85 LYS A C 1
ATOM 570 O O . LYS A 1 86 ? 15.79328 3.32005 -22.74154 1.000 18.47878 85 LYS A O 1
ATOM 576 N N . GLY A 1 87 ? 13.85891 3.19492 -21.57747 1.000 17.34903 86 GLY A N 1
ATOM 577 C CA . GLY A 1 87 ? 13.21910 4.29264 -22.28633 1.000 13.30928 86 GLY A CA 1
ATOM 578 C C . GLY A 1 87 ? 13.29123 5.56521 -21.46267 1.000 17.51381 86 GLY A C 1
ATOM 579 O O . GLY A 1 87 ? 12.97580 5.56202 -20.27004 1.000 16.41130 86 GLY A O 1
ATOM 580 N N . PHE A 1 88 ? 13.71580 6.65240 -22.11656 1.000 16.07431 87 PHE A N 1
ATOM 581 C CA . PHE A 1 88 ? 13.83442 7.97350 -21.50775 1.000 17.49882 87 PHE A CA 1
ATOM 582 C C . PHE A 1 88 ? 12.99079 8.97504 -22.28380 1.000 17.36618 87 PHE A C 1
ATOM 583 O O . PHE A 1 88 ? 12.64288 8.74184 -23.44342 1.000 16.06798 87 PHE A O 1
ATOM 591 N N . HIS A 1 89 ? 12.71268 10.12716 -21.67328 1.000 19.44265 88 HIS A N 1
ATOM 592 C CA . HIS A 1 89 ? 12.15469 11.24005 -22.44276 1.000 20.89915 88 HIS A CA 1
ATOM 593 C C . HIS A 1 89 ? 13.16093 12.35332 -22.69911 1.000 24.25476 88 HIS A C 1
ATOM 594 O O . HIS A 1 89 ? 12.83177 13.33565 -23.37727 1.000 25.01279 88 HIS A O 1
ATOM 601 N N . HIS A 1 90 ? 14.37215 12.22520 -22.17199 1.000 20.37601 89 HIS A N 1
ATOM 602 C CA . HIS A 1 90 ? 15.51745 13.03074 -22.56836 1.000 21.67394 89 HIS A CA 1
ATOM 603 C C . HIS A 1 90 ? 16.77268 12.27669 -22.16441 1.000 18.81472 89 HIS A C 1
ATOM 604 O O . HIS A 1 90 ? 17.45153 12.62163 -21.19237 1.000 17.89410 89 HIS A O 1
ATOM 611 N N . ALA A 1 91 ? 17.07361 11.23625 -22.94881 1.000 16.03689 90 ALA A N 1
ATOM 612 C CA . ALA A 1 91 ? 18.13603 10.29360 -22.60878 1.000 17.11469 90 ALA A CA 1
ATOM 613 C C . ALA A 1 91 ? 19.50076 10.96662 -22.52652 1.000 17.43915 90 ALA A C 1
ATOM 614 O O . ALA A 1 91 ? 20.28961 10.65020 -21.63015 1.000 16.41765 90 ALA A O 1
ATOM 616 N N . VAL A 1 92 ? 19.83063 11.85963 -23.46726 1.000 16.38852 91 VAL A N 1
ATOM 617 C CA . VAL A 1 92 ? 21.17887 12.43841 -23.42921 1.000 18.73071 91 VAL A CA 1
ATOM 618 C C . VAL A 1 92 ? 21.39979 13.19210 -22.11455 1.000 21.09826 91 VAL A C 1
ATOM 619 O O . VAL A 1 92 ? 22.47346 13.11516 -21.49724 1.000 18.14697 91 VAL A O 1
ATOM 623 N N . PHE A 1 93 ? 20.37598 13.92098 -21.67288 1.000 19.28697 92 PHE A N 1
ATOM 624 C CA . PHE A 1 93 ? 20.41620 14.66226 -20.41695 1.000 22.68650 92 PHE A CA 1
ATOM 625 C C . PHE A 1 93 ? 20.59102 13.72240 -19.22669 1.000 17.52130 92 PHE A C 1
ATOM 626 O O . PHE A 1 93 ? 21.53565 13.86426 -18.44208 1.000 17.57669 92 PHE A O 1
ATOM 634 N N . ASP A 1 94 ? 19.69200 12.73916 -19.08943 1.000 18.19189 93 ASP A N 1
ATOM 635 C CA . ASP A 1 94 ? 19.71650 11.86263 -17.91510 1.000 17.03923 93 ASP A CA 1
ATOM 636 C C . ASP A 1 94 ? 20.98111 11.01563 -17.88922 1.000 18.29443 93 ASP A C 1
ATOM 637 O O . ASP A 1 94 ? 21.61342 10.85075 -16.84186 1.000 17.83978 93 ASP A O 1
ATOM 642 N N . LEU A 1 95 ? 21.34064 10.44001 -19.03489 1.000 16.87424 94 LEU A N 1
ATOM 643 C CA . LEU A 1 95 ? 22.53046 9.60082 -19.10020 1.000 16.51981 94 LEU A CA 1
ATOM 644 C C . LEU A 1 95 ? 23.79418 10.40350 -18.85831 1.000 17.19442 94 LEU A C 1
ATOM 645 O O . LEU A 1 95 ? 24.79175 9.84476 -18.39538 1.000 19.28343 94 LEU A O 1
ATOM 650 N N . GLY A 1 96 ? 23.79217 11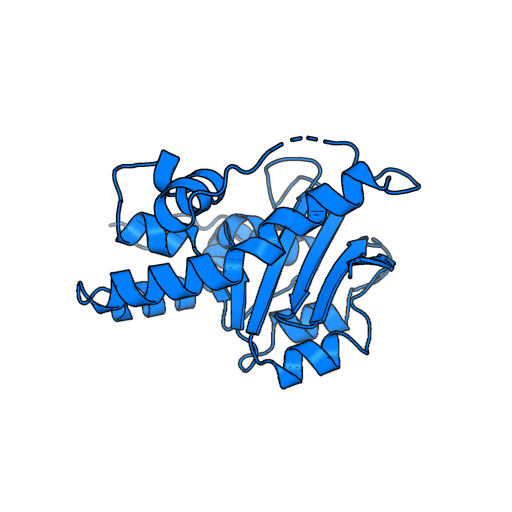.68997 -19.22426 1.000 15.67828 95 GLY A N 1
ATOM 651 C CA . GLY A 1 96 ? 24.92256 12.53601 -18.89565 1.000 16.68351 95 GLY A CA 1
ATOM 652 C C . GLY A 1 96 ? 25.13732 12.61799 -17.39462 1.000 18.31168 95 GLY A C 1
ATOM 653 O O . GLY A 1 96 ? 26.26918 12.51620 -16.90972 1.000 18.86214 95 GLY A O 1
ATOM 654 N N . PHE A 1 97 ? 24.04800 12.76853 -16.63754 1.000 15.47500 96 PHE A N 1
ATOM 655 C CA . PHE A 1 97 ? 24.16604 12.75484 -15.18010 1.000 18.67452 96 PHE A CA 1
ATOM 656 C C . PHE A 1 97 ? 24.66612 11.40665 -14.67508 1.000 18.40879 96 PHE A C 1
ATOM 657 O O . PHE A 1 97 ? 25.54206 11.34752 -13.80104 1.000 18.86200 96 PHE A O 1
ATOM 665 N N . LEU A 1 98 ? 24.11664 10.30750 -15.20373 1.000 18.55759 97 LEU A N 1
ATOM 666 C CA . LEU A 1 98 ? 24.51186 8.98549 -14.72179 1.000 17.87275 97 LEU A CA 1
ATOM 667 C C . LEU A 1 98 ? 25.95259 8.67084 -15.10282 1.000 20.08093 97 LEU A C 1
ATOM 668 O O . LEU A 1 98 ? 26.67677 8.00727 -14.34607 1.000 19.64511 97 LEU A O 1
ATOM 673 N N . ARG A 1 99 ? 26.36744 9.11455 -16.28934 1.000 17.30548 98 ARG A N 1
ATOM 674 C CA . ARG A 1 99 ? 27.75400 8.95759 -16.72054 1.000 18.06825 98 ARG A CA 1
ATOM 675 C C . ARG A 1 99 ? 28.70952 9.73734 -15.82874 1.000 21.46544 98 ARG A C 1
ATOM 676 O O . ARG A 1 99 ? 29.76230 9.22829 -15.43441 1.000 23.41804 98 ARG A O 1
ATOM 684 N N . HIS A 1 100 ? 28.37556 10.98898 -15.51984 1.000 20.09951 99 HIS A N 1
ATOM 685 C CA . HIS A 1 100 ? 29.32118 11.80656 -14.76650 1.000 23.26842 99 HIS A CA 1
ATOM 686 C C . HIS A 1 100 ? 29.36299 11.38043 -13.30568 1.000 24.19728 99 HIS A C 1
ATOM 687 O O . HIS A 1 100 ? 30.43161 11.38479 -12.67714 1.000 26.04382 99 HIS A O 1
ATOM 694 N N . THR A 1 101 ? 28.20867 10.98953 -12.75812 1.000 22.18865 100 THR A N 1
ATOM 695 C CA . THR A 1 101 ? 28.09731 10.70742 -11.32850 1.000 23.78726 100 THR A CA 1
ATOM 696 C C . THR A 1 101 ? 28.62630 9.31515 -10.98825 1.000 27.60118 100 THR A C 1
ATOM 697 O O . THR A 1 101 ? 29.37066 9.14414 -10.01300 1.000 25.36484 100 THR A O 1
ATOM 701 N N . PHE A 1 102 ? 28.24375 8.30216 -11.77035 1.000 24.03639 101 PHE A N 1
ATOM 702 C CA . PHE A 1 102 ? 28.56994 6.91603 -11.46184 1.000 25.03793 101 PHE A CA 1
ATOM 703 C C . PHE A 1 102 ? 29.50838 6.25170 -12.46014 1.000 26.58695 101 PHE A C 1
ATOM 704 O O . PHE A 1 102 ? 29.74829 5.04718 -12.33778 1.000 24.79574 101 PHE A O 1
ATOM 712 N N . GLN A 1 103 ? 30.02133 6.97889 -13.45112 1.000 23.22544 102 GLN A N 1
ATOM 713 C CA . GLN A 1 103 ? 30.75484 6.37546 -14.57134 1.000 27.51328 102 GLN A CA 1
ATOM 714 C C . GLN A 1 103 ? 29.92350 5.31577 -15.29337 1.000 25.29148 102 GLN A C 1
ATOM 715 O O . GLN A 1 103 ? 30.46177 4.33831 -15.81370 1.000 31.98268 102 GLN A O 1
ATOM 721 N N . SER A 1 104 ? 28.60641 5.49920 -15.34877 1.000 25.26399 103 SER A N 1
ATOM 722 C CA . SER A 1 104 ? 27.73673 4.48091 -15.91506 1.000 23.38889 103 SER A CA 1
ATOM 723 C C . SER A 1 104 ? 27.70889 4.60083 -17.43156 1.000 23.64201 103 SER A C 1
ATOM 724 O O . SER A 1 104 ? 27.46888 5.68288 -17.96982 1.000 24.76484 103 SER A O 1
ATOM 727 N N . LYS A 1 105 ? 27.94552 3.49318 -18.11474 1.000 24.23936 104 LYS A N 1
ATOM 728 C CA . LYS A 1 105 ? 27.82632 3.43521 -19.56947 1.000 29.27450 104 LYS A CA 1
ATOM 729 C C . LYS A 1 105 ? 26.63942 2.54416 -19.92154 1.000 31.04850 104 LYS A C 1
ATOM 730 O O . LYS A 1 105 ? 26.68867 1.32401 -19.72998 1.000 35.59979 104 LYS A O 1
ATOM 736 N N . ALA A 1 106 ? 25.58739 3.14573 -20.45547 1.000 23.21523 105 ALA A N 1
ATOM 737 C CA . ALA A 1 106 ? 24.36310 2.40984 -20.71292 1.000 21.66533 105 ALA A CA 1
ATOM 738 C C . ALA A 1 106 ? 24.41296 1.71294 -22.07636 1.000 22.85772 105 ALA A C 1
ATOM 739 O O . ALA A 1 106 ? 25.19463 2.06877 -22.96272 1.000 19.90803 105 ALA A O 1
ATOM 741 N N . ARG A 1 107 ? 23.57017 0.69141 -22.21856 1.000 19.17940 106 ARG A N 1
ATOM 742 C CA . ARG A 1 107 ? 23.31223 0.03499 -23.49098 1.000 19.80652 106 ARG A CA 1
ATOM 743 C C . ARG A 1 107 ? 21.80535 -0.10806 -23.66201 1.000 21.73304 106 ARG A C 1
ATOM 744 O O . ARG A 1 107 ? 21.05620 -0.10324 -22.68528 1.000 17.49758 106 ARG A O 1
ATOM 752 N N . SER A 1 108 ? 21.36108 -0.21712 -24.92426 1.000 16.98336 107 SER A N 1
ATOM 753 C CA . SER A 1 108 ? 19.94004 -0.42701 -25.24968 1.000 17.87271 107 SER A CA 1
ATOM 754 C C . SER A 1 108 ? 19.05131 0.65953 -24.64010 1.000 18.62876 107 SER A C 1
ATOM 755 O O . SER A 1 108 ? 18.08122 0.37869 -23.92151 1.000 18.82457 107 SER A O 1
ATOM 758 N N . VAL A 1 109 ? 19.38738 1.91411 -24.92377 1.000 16.50016 108 VAL A N 1
ATOM 759 C CA . VAL A 1 109 ? 18.57102 3.04730 -24.50246 1.000 17.10550 108 VAL A CA 1
ATOM 760 C C . VAL A 1 109 ? 17.75403 3.54740 -25.68642 1.000 18.30736 108 VAL A C 1
ATOM 761 O O . VAL A 1 109 ? 18.20962 3.50311 -26.83698 1.000 17.67469 108 VAL A O 1
ATOM 765 N N . VAL A 1 110 ? 16.52734 3.99242 -25.41560 1.000 15.92499 109 VAL A N 1
ATOM 766 C CA . VAL A 1 110 ? 15.71442 4.67208 -26.41615 1.000 15.82559 109 VAL A CA 1
ATOM 767 C C . VAL A 1 110 ? 15.21356 5.96640 -25.79317 1.000 17.75492 109 VAL A C 1
ATOM 768 O O . VAL A 1 110 ? 15.20445 6.13127 -24.57128 1.000 16.31059 109 VAL A O 1
ATOM 772 N N . CYS A 1 111 ? 14.82208 6.90487 -26.65103 1.000 15.89997 110 CYS A N 1
ATOM 773 C CA . CYS A 1 111 ? 14.50109 8.25279 -26.19820 1.000 14.85713 110 CYS A CA 1
ATOM 774 C C . CYS A 1 111 ? 13.33151 8.80193 -26.99448 1.000 15.09947 110 CYS A C 1
ATOM 775 O O . CYS A 1 111 ? 13.37088 8.81848 -28.23037 1.000 14.47439 110 CYS A O 1
ATOM 778 N N . SER A 1 112 ? 12.29875 9.26847 -26.28458 1.000 16.76247 111 SER A N 1
ATOM 779 C CA . SER A 1 112 ? 11.16813 9.87257 -26.98096 1.000 16.72362 111 SER A CA 1
ATOM 780 C C . SER A 1 112 ? 11.53377 11.21346 -27.60122 1.000 16.63901 111 SER A C 1
ATOM 781 O O . SER A 1 112 ? 10.92482 11.61022 -28.59718 1.000 17.55029 111 SER A O 1
ATOM 784 N N . LYS A 1 113 ? 12.50505 11.93006 -27.02571 1.000 15.04886 112 LYS A N 1
ATOM 785 C CA . LYS A 1 113 ? 12.89827 13.21462 -27.59693 1.000 15.55427 112 LYS A CA 1
ATOM 786 C C . LYS A 1 113 ? 13.60834 13.01825 -28.92430 1.000 17.93882 112 LYS A C 1
ATOM 787 O O . LYS A 1 113 ? 13.31036 13.72200 -29.90147 1.000 17.98251 112 LYS A O 1
ATOM 793 N N . VAL A 1 114 ? 14.53505 12.05267 -28.98573 1.000 15.58550 113 VAL A N 1
ATOM 794 C CA . VAL A 1 114 ? 15.18444 11.73552 -30.26121 1.000 15.97784 113 VAL A CA 1
ATOM 795 C C . VAL A 1 114 ? 14.14278 11.34105 -31.30015 1.000 16.32139 113 VAL A C 1
ATOM 796 O O . VAL A 1 114 ? 14.19089 11.78938 -32.44870 1.000 16.77591 113 VAL A O 1
ATOM 800 N N . ALA A 1 115 ? 13.20530 10.47046 -30.92234 1.000 15.58913 114 ALA A N 1
ATOM 801 C CA . ALA A 1 115 ? 12.16234 10.03897 -31.85491 1.000 17.38829 114 ALA A CA 1
ATOM 802 C C . ALA A 1 115 ? 11.33718 11.21970 -32.35031 1.000 16.74850 114 ALA A C 1
ATOM 803 O O . ALA A 1 115 ? 11.06992 11.34482 -33.55356 1.000 16.59897 114 ALA A O 1
ATOM 805 N N . ALA A 1 116 ? 10.88140 12.07188 -31.42104 1.000 17.53234 115 ALA A N 1
ATOM 806 C CA . ALA A 1 116 ? 10.08905 13.24336 -31.78628 1.000 17.25015 115 ALA A CA 1
ATOM 807 C C . ALA A 1 116 ? 10.88439 14.21613 -32.64822 1.000 18.99382 115 ALA A C 1
ATOM 808 O O . ALA A 1 116 ? 10.31046 14.89490 -33.50773 1.000 17.75202 115 ALA A O 1
ATOM 810 N N . LYS A 1 117 ? 12.20014 14.30164 -32.43760 1.000 17.06894 116 LYS A N 1
ATOM 811 C CA . LYS A 1 117 ? 13.01875 15.16731 -33.28572 1.000 17.34744 116 LYS A CA 1
ATOM 812 C C . LYS A 1 117 ? 13.14200 14.61215 -34.69675 1.000 18.08560 116 LYS A C 1
ATOM 813 O O . LYS A 1 117 ? 13.36493 15.37288 -35.64503 1.000 20.73560 116 LYS A O 1
ATOM 819 N N . ILE A 1 118 ? 13.01986 13.29809 -34.85532 1.000 18.28320 117 ILE A N 1
ATOM 820 C CA . ILE A 1 118 ? 13.03806 12.71471 -36.19150 1.000 19.48527 117 ILE A CA 1
ATOM 821 C C . ILE A 1 118 ? 11.68426 12.90554 -36.86705 1.000 20.62446 117 ILE A C 1
ATOM 822 O O . ILE A 1 118 ? 11.60586 13.21728 -38.06036 1.000 19.59077 117 ILE A O 1
ATOM 827 N N . LEU A 1 119 ? 10.60042 12.75501 -36.10472 1.000 18.46754 118 LEU A N 1
ATOM 828 C CA . LEU A 1 119 ? 9.25679 12.85857 -36.67066 1.000 20.97321 118 LEU A CA 1
ATOM 829 C C . LEU A 1 119 ? 8.85384 14.30488 -36.92747 1.000 21.07343 118 LEU A C 1
ATOM 830 O O . LEU A 1 119 ? 8.24910 14.61095 -37.96590 1.000 20.89737 118 LEU A O 1
ATOM 835 N N . TRP A 1 120 ? 9.14313 15.19282 -35.97983 1.000 19.31367 119 TRP A N 1
ATOM 836 C CA . TRP A 1 120 ? 8.69488 16.58571 -36.01124 1.000 22.23151 119 TRP A CA 1
ATOM 837 C C . TRP A 1 120 ? 9.87955 17.48973 -35.69838 1.000 20.29273 119 TRP A C 1
ATOM 838 O O . TRP A 1 120 ? 9.94327 18.10831 -34.62853 1.000 24.24908 119 TRP A O 1
ATOM 849 N N . PRO A 1 121 ? 10.84401 17.58708 -36.61449 1.000 19.65160 120 PRO A N 1
ATOM 850 C CA . PRO A 1 121 ? 12.05924 18.36281 -36.31380 1.000 22.69903 120 PRO A CA 1
ATOM 851 C C . PRO A 1 121 ? 11.81407 19.84601 -36.02476 1.000 25.36548 120 PRO A C 1
ATOM 852 O O . PRO A 1 121 ? 12.62500 20.46163 -35.32541 1.000 30.16713 120 PRO A O 1
ATOM 856 N N . HIS A 1 122 ? 10.72346 20.43036 -36.50753 1.000 25.97808 121 HIS A N 1
ATOM 857 C CA . HIS A 1 122 ? 10.50276 21.86602 -36.39137 1.000 34.27679 121 HIS A CA 1
ATOM 858 C C . HIS A 1 122 ? 9.58679 22.25643 -35.24021 1.000 38.03372 121 HIS A C 1
ATOM 859 O O . HIS A 1 122 ? 9.36918 23.45453 -35.02736 1.000 36.50600 121 HIS A O 1
ATOM 866 N N . ASP A 1 123 ? 9.04563 21.29340 -34.49536 1.000 36.05111 122 ASP A N 1
ATOM 867 C CA . ASP A 1 123 ? 8.07597 21.56997 -33.43206 1.000 30.36239 122 ASP A CA 1
ATOM 868 C C . ASP A 1 123 ? 8.70983 21.22463 -32.08846 1.000 29.77457 122 ASP A C 1
ATOM 869 O O . ASP A 1 123 ? 8.59334 20.09665 -31.61181 1.000 28.72518 122 ASP A O 1
ATOM 874 N N . LYS A 1 124 ? 9.36782 22.21067 -31.46855 1.000 34.24609 123 LYS A N 1
ATOM 875 C CA . LYS A 1 124 ? 10.04107 21.96435 -30.19606 1.000 35.72154 123 LYS A CA 1
ATOM 876 C C . LYS A 1 124 ? 9.05548 21.56833 -29.10615 1.000 36.37010 123 LYS A C 1
ATOM 877 O O . LYS A 1 124 ? 9.38649 20.76143 -28.22782 1.000 32.02835 123 LYS A O 1
ATOM 883 N N . ASP A 1 125 ? 7.84454 22.12363 -29.14479 1.000 38.28217 124 ASP A N 1
ATOM 884 C CA . ASP A 1 125 ? 6.86640 21.82695 -28.10741 1.000 34.68057 124 ASP A CA 1
ATOM 885 C C . ASP A 1 125 ? 6.42433 20.37024 -28.16101 1.000 32.09361 124 ASP A C 1
ATOM 886 O O . ASP A 1 125 ? 6.17702 19.76117 -27.11240 1.000 30.62843 124 ASP A O 1
ATOM 891 N N . ARG A 1 126 ? 6.33882 19.79041 -29.36288 1.000 27.98272 125 ARG A N 1
ATOM 892 C CA . ARG A 1 126 ? 6.00506 18.37381 -29.50915 1.000 25.88624 125 ARG A CA 1
ATOM 893 C C . ARG A 1 126 ? 7.12945 17.44169 -29.10732 1.000 26.66529 125 ARG A C 1
ATOM 894 O O . ARG A 1 126 ? 6.90575 16.23219 -29.02279 1.000 29.49972 125 ARG A O 1
ATOM 902 N N . GLN A 1 127 ? 8.33046 17.94799 -28.91101 1.000 25.31181 126 GLN A N 1
ATOM 903 C CA . GLN A 1 127 ? 9.43963 17.07165 -28.60218 1.000 22.47298 126 GLN A CA 1
ATOM 904 C C . GLN A 1 127 ? 9.57633 16.82314 -27.10913 1.000 23.42037 126 GLN A C 1
ATOM 905 O O . GLN A 1 127 ? 10.34920 15.94293 -26.71285 1.000 25.67445 126 GLN A O 1
ATOM 911 N N . SER A 1 128 ? 8.87463 17.59702 -26.28395 1.000 23.55879 127 SER A N 1
ATOM 912 C CA . SER A 1 128 ? 8.86886 17.39782 -24.84247 1.000 24.38273 127 SER A CA 1
ATOM 913 C C . SER A 1 128 ? 7.83687 16.35106 -24.47119 1.000 24.02075 127 SER A C 1
ATOM 914 O O . SER A 1 128 ? 6.86760 16.10834 -25.19458 1.000 20.70363 127 SER A O 1
ATOM 917 N N . LEU A 1 129 ? 8.04102 15.73979 -2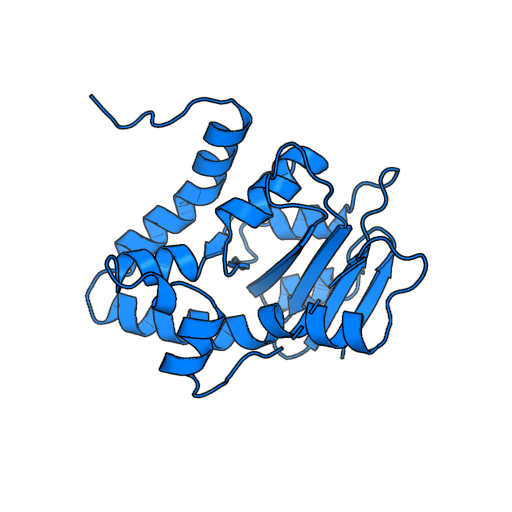3.30852 1.000 21.31344 128 LEU A N 1
ATOM 918 C CA . LEU A 1 129 ? 7.12406 14.68822 -22.89306 1.000 21.91054 128 LEU A CA 1
ATOM 919 C C . LEU A 1 129 ? 5.71320 15.23048 -22.68199 1.000 24.05922 128 LEU A C 1
ATOM 920 O O . LEU A 1 129 ? 4.73106 14.55094 -22.99783 1.000 21.18811 128 LEU A O 1
ATOM 925 N N . ALA A 1 130 ? 5.58829 16.45068 -22.14901 1.000 20.38889 129 ALA A N 1
ATOM 926 C CA . ALA A 1 130 ? 4.25905 17.03717 -21.99208 1.000 22.39069 129 ALA A CA 1
ATOM 927 C C . ALA A 1 130 ? 3.60215 17.27672 -23.35121 1.000 20.22160 129 ALA A C 1
ATOM 928 O O . ALA A 1 130 ? 2.40335 17.03301 -23.52121 1.000 21.47367 129 ALA A O 1
ATOM 930 N N . GLY A 1 131 ? 4.37425 17.74063 -24.33374 1.000 22.13936 130 GLY A N 1
ATOM 931 C CA . GLY A 1 131 ? 3.82235 17.91164 -25.67204 1.000 20.97562 130 GLY A CA 1
ATOM 932 C C . GLY A 1 131 ? 3.37284 16.59573 -26.27879 1.000 22.20591 130 GLY A C 1
ATOM 933 O O . GLY A 1 131 ? 2.29892 16.50917 -26.88204 1.000 21.47357 130 GLY A O 1
ATOM 934 N N . LEU A 1 132 ? 4.17269 15.54488 -26.08947 1.000 18.40746 131 LEU A N 1
ATOM 935 C CA . LEU A 1 132 ? 3.83240 14.22774 -26.60935 1.000 17.02016 131 LEU A CA 1
ATOM 936 C C . LEU A 1 132 ? 2.64589 13.62655 -25.87260 1.000 20.03703 131 LEU A C 1
ATOM 937 O O . LEU A 1 132 ? 1.76692 13.01457 -26.49172 1.000 19.37477 131 LEU A O 1
ATOM 942 N N . ALA A 1 133 ? 2.61368 13.74762 -24.53953 1.000 16.64151 132 ALA A N 1
ATOM 943 C CA . ALA A 1 133 ? 1.48472 13.17437 -23.81714 1.000 18.40086 132 ALA A CA 1
ATOM 944 C C . ALA A 1 133 ? 0.18232 13.86268 -24.21033 1.000 21.16983 132 ALA A C 1
ATOM 945 O O . ALA A 1 133 ? -0.87212 13.22055 -24.28528 1.000 20.73442 132 ALA A O 1
ATOM 947 N N . HIS A 1 134 ? 0.24027 15.16876 -24.46977 1.000 17.89364 133 HIS A N 1
ATOM 948 C CA . HIS A 1 134 ? -0.96073 15.90482 -24.84921 1.000 19.83699 133 HIS A CA 1
ATOM 949 C C . HIS A 1 134 ? -1.42390 15.51590 -26.25092 1.000 24.99629 133 HIS A C 1
ATOM 950 O O . HIS A 1 134 ? -2.59329 15.16744 -26.46332 1.000 21.67392 133 HIS A O 1
ATOM 957 N N . LEU A 1 135 ? -0.50595 15.56276 -27.21423 1.000 21.62197 134 LEU A N 1
ATOM 958 C CA . LEU A 1 135 ? -0.82978 15.23550 -28.60277 1.000 18.34711 134 LEU A CA 1
ATOM 959 C C . LEU A 1 135 ? -1.32936 13.80258 -28.74094 1.000 20.48672 134 LEU A C 1
ATOM 960 O O . LEU A 1 135 ? -2.35002 13.53838 -29.39153 1.000 20.28230 134 LEU A O 1
ATOM 965 N N . LEU A 1 136 ? -0.59974 12.85474 -28.16355 1.000 19.36930 135 LEU A N 1
ATOM 966 C CA . LEU A 1 136 ? -0.87615 11.45510 -28.44463 1.000 21.48478 135 LEU A CA 1
ATOM 967 C C . LEU A 1 136 ? -1.90906 10.86865 -27.49879 1.000 23.49000 135 LEU A C 1
ATOM 968 O O . LEU A 1 136 ? -2.78955 10.12482 -27.93735 1.000 24.38582 135 LEU A O 1
ATOM 973 N N . LEU A 1 137 ? -1.83825 11.21284 -26.21461 1.000 19.09158 136 LEU A N 1
ATOM 974 C CA . LEU A 1 137 ? -2.67006 10.58137 -25.20802 1.000 18.45299 136 LEU A CA 1
ATOM 975 C C . LEU A 1 137 ? -3.81556 11.45322 -24.71604 1.000 21.26191 136 LEU A C 1
ATOM 976 O O . LEU A 1 137 ? -4.66493 10.95584 -23.97005 1.000 23.99392 136 LEU A O 1
ATOM 981 N N . GLY A 1 138 ? -3.85418 12.72420 -25.10234 1.000 20.01241 137 GLY A N 1
ATOM 982 C CA . GLY A 1 138 ? -4.79949 13.66034 -24.53609 1.000 22.31436 137 GLY A CA 1
ATOM 983 C C . GLY A 1 138 ? -4.57207 13.93229 -23.07015 1.000 23.74134 137 GLY A C 1
ATOM 984 O O . GLY A 1 138 ? -5.49174 14.38228 -22.38265 1.000 27.90141 137 GLY A O 1
ATOM 985 N N . VAL A 1 139 ? -3.36608 13.67342 -22.57010 1.000 23.62041 138 VAL A N 1
ATOM 986 C CA . VAL A 1 139 ? -3.03962 13.82581 -21.15470 1.000 22.26463 138 VAL A CA 1
ATOM 987 C C . VAL A 1 139 ? -2.26677 15.12149 -20.96464 1.000 24.63354 138 VAL A C 1
ATOM 988 O O . VAL A 1 139 ? -1.31478 15.39952 -21.70021 1.000 25.67334 138 VAL A O 1
ATOM 992 N N . VAL A 1 140 ? -2.65123 15.90242 -19.95767 1.000 25.97186 139 VAL A N 1
ATOM 993 C CA . VAL A 1 140 ? -1.99238 17.16642 -19.65215 1.000 24.51549 139 VAL A CA 1
ATOM 994 C C . VAL A 1 140 ? -1.15054 16.95444 -18.39724 1.000 29.29392 139 VAL A C 1
ATOM 995 O O . VAL A 1 140 ? -1.68983 16.76879 -17.29929 1.000 27.83889 139 VAL A O 1
ATOM 999 N N . LEU A 1 141 ? 0.17165 16.97563 -18.55046 1.000 24.61496 140 LEU A N 1
ATOM 1000 C CA . LEU A 1 141 ? 1.05717 16.80304 -17.40175 1.000 30.91422 140 LEU A CA 1
ATOM 1001 C C . LEU A 1 141 ? 1.08789 18.08811 -16.58633 1.000 33.11580 140 LEU A C 1
ATOM 1002 O O . LEU A 1 141 ? 1.28867 19.17327 -17.13798 1.000 37.65030 140 LEU A O 1
ATOM 1007 N N . ASP A 1 142 ? 0.87881 17.96622 -15.27745 1.000 47.20613 141 ASP A N 1
ATOM 1008 C CA . ASP A 1 142 ? 0.94212 19.12312 -14.38590 1.000 49.53845 141 ASP A CA 1
ATOM 1009 C C . ASP A 1 142 ? 2.27669 19.84750 -14.52823 1.000 52.44904 141 ASP A C 1
ATOM 1010 O O . ASP A 1 142 ? 3.33492 19.26408 -14.30814 1.000 45.30738 141 ASP A O 1
ATOM 1015 N N . SER A 1 148 ? 10.59550 20.25996 -5.62459 1.000 65.61655 147 SER A N 1
ATOM 1016 C CA . SER A 1 148 ? 11.57922 21.25586 -6.04173 1.000 68.99862 147 SER A CA 1
ATOM 1017 C C . SER A 1 148 ? 12.91293 21.07028 -5.31308 1.000 68.93197 147 SER A C 1
ATOM 1018 O O . SER A 1 148 ? 13.97846 21.21136 -5.91371 1.000 70.76047 147 SER A O 1
ATOM 1021 N N . ASP A 1 149 ? 12.85082 20.76182 -4.01591 1.000 70.13830 148 ASP A N 1
ATOM 1022 C CA . ASP A 1 149 ? 14.04244 20.43478 -3.23279 1.000 67.43730 148 ASP A CA 1
ATOM 1023 C C . ASP A 1 149 ? 14.14634 18.91539 -3.13496 1.000 67.96141 148 ASP A C 1
ATOM 1024 O O . ASP A 1 149 ? 13.75385 18.29307 -2.14547 1.000 67.64342 148 ASP A O 1
ATOM 1029 N N . TRP A 1 150 ? 14.70796 18.31711 -4.18678 1.000 60.66011 149 TRP A N 1
ATOM 1030 C CA . TRP A 1 150 ? 14.83972 16.86768 -4.27993 1.000 58.77019 149 TRP A CA 1
ATOM 1031 C C . TRP A 1 150 ? 15.91108 16.29716 -3.36194 1.000 60.34626 149 TRP A C 1
ATOM 1032 O O . TRP A 1 150 ? 16.07984 15.07156 -3.33362 1.000 53.01113 149 TRP A O 1
ATOM 1043 N N . SER A 1 151 ? 16.61991 17.13968 -2.61138 1.000 60.24427 150 SER A N 1
ATOM 1044 C CA . SER A 1 151 ? 17.62641 16.69664 -1.65750 1.000 64.34326 150 SER A CA 1
ATOM 1045 C C . SER A 1 151 ? 17.13855 16.78778 -0.21465 1.000 65.60066 150 SER A C 1
ATOM 1046 O O . SER A 1 151 ? 17.93152 16.58684 0.71359 1.000 57.20380 150 SER A O 1
ATOM 1049 N N . GLN A 1 152 ? 15.85161 17.08954 -0.01212 1.000 66.08521 151 GLN A N 1
ATOM 1050 C CA . GLN A 1 152 ? 15.21125 17.17555 1.29650 1.000 68.22163 151 GLN A CA 1
ATOM 1051 C C . GLN A 1 152 ? 15.47556 15.91301 2.10673 1.000 71.21542 151 GLN A C 1
ATOM 1052 O O . GLN A 1 152 ? 15.63321 14.83137 1.52760 1.000 66.52503 151 GLN A O 1
ATOM 1058 N N . PRO A 1 153 ? 15.52703 15.99972 3.43886 1.000 69.66844 152 PRO A N 1
ATOM 1059 C CA . PRO A 1 153 ? 15.65043 14.76843 4.23555 1.000 67.72876 152 PRO A CA 1
ATOM 1060 C C . PRO A 1 153 ? 14.51818 13.78613 3.99051 1.000 66.42708 152 PRO A C 1
ATOM 1061 O O . PRO A 1 153 ? 14.71726 12.57447 4.14726 1.000 70.58355 152 PRO A O 1
ATOM 1065 N N . GLU A 1 154 ? 13.33969 14.26832 3.59515 1.000 60.59442 153 GLU A N 1
ATOM 1066 C CA . GLU A 1 154 ? 12.20042 13.40462 3.31308 1.000 61.02287 153 GLU A CA 1
ATOM 1067 C C . GLU A 1 154 ? 11.44413 13.89876 2.09232 1.000 61.56378 153 GLU A C 1
ATOM 1068 O O . GLU A 1 154 ? 11.13632 15.08999 1.98523 1.000 61.50039 153 GLU A O 1
ATOM 1074 N N . LEU A 1 155 ? 11.14189 12.97844 1.18016 1.000 59.00579 154 LEU A N 1
ATOM 1075 C CA . LEU A 1 155 ? 10.29790 13.29543 0.04004 1.000 55.03857 154 LEU A CA 1
ATOM 1076 C C . LEU A 1 155 ? 8.83302 13.27370 0.45907 1.000 52.77578 154 LEU A C 1
ATOM 1077 O O . LEU A 1 155 ? 8.36161 12.31162 1.07600 1.000 49.94872 154 LEU A O 1
ATOM 1082 N N . THR A 1 156 ? 8.12099 14.34441 0.13136 1.000 52.38223 155 THR A N 1
ATOM 1083 C CA . THR A 1 156 ? 6.70647 14.44724 0.43869 1.000 53.16408 155 THR A CA 1
ATOM 1084 C C . THR A 1 156 ? 5.88571 13.61535 -0.54423 1.000 54.58276 155 THR A C 1
ATOM 1085 O O . THR A 1 156 ? 6.36072 13.22512 -1.61532 1.000 47.47951 155 THR A O 1
ATOM 1089 N N . LYS A 1 157 ? 4.63233 13.34315 -0.16333 1.000 51.25988 156 LYS A N 1
ATOM 1090 C CA . LYS A 1 157 ? 3.73523 12.61780 -1.05704 1.000 50.49188 156 LYS A CA 1
ATOM 1091 C C . LYS A 1 157 ? 3.52861 13.36636 -2.36764 1.000 51.47740 156 LYS A C 1
ATOM 1092 O O . LYS A 1 157 ? 3.33715 12.74291 -3.41896 1.000 48.09269 156 LYS A O 1
ATOM 1098 N N . THR A 1 158 ? 3.56430 14.69854 -2.32807 1.000 50.94084 157 THR A N 1
ATOM 1099 C CA . THR A 1 158 ? 3.42795 15.47118 -3.55723 1.000 52.38482 157 THR A CA 1
ATOM 1100 C C . THR A 1 158 ? 4.67380 15.33261 -4.42390 1.000 47.79590 157 THR A C 1
ATOM 1101 O O . THR A 1 158 ? 4.57759 15.18812 -5.64799 1.000 41.78621 157 THR A O 1
ATOM 1105 N N . GLN A 1 159 ? 5.85087 15.37151 -3.79930 1.000 46.32319 158 GLN A N 1
ATOM 1106 C CA . GLN A 1 159 ? 7.09209 15.15451 -4.53032 1.000 44.12894 158 GLN A CA 1
ATOM 1107 C C . GLN A 1 159 ? 7.13069 13.75305 -5.12868 1.000 39.38556 158 GLN A C 1
ATOM 1108 O O . GLN A 1 159 ? 7.51466 13.57345 -6.29089 1.000 38.42222 158 GLN A O 1
ATOM 1114 N N . VAL A 1 160 ? 6.69824 12.75356 -4.35600 1.000 34.72585 159 VAL A N 1
ATOM 1115 C CA . VAL A 1 160 ? 6.78504 11.36358 -4.79195 1.000 38.40625 159 VAL A CA 1
ATOM 1116 C C . VAL A 1 160 ? 5.84859 11.11446 -5.96773 1.000 34.81479 159 VAL A C 1
ATOM 1117 O O . VAL A 1 160 ? 6.22434 10.46563 -6.95360 1.000 31.03916 159 VAL A O 1
ATOM 1121 N N . HIS A 1 161 ? 4.61869 11.63178 -5.89092 1.000 37.93471 160 HIS A N 1
ATOM 1122 C CA . HIS A 1 161 ? 3.68245 11.42283 -6.98834 1.000 38.74153 160 HIS A CA 1
ATOM 1123 C C . HIS A 1 161 ? 4.15215 12.14543 -8.24437 1.000 33.15085 160 HIS A C 1
ATOM 1124 O O . HIS A 1 161 ? 4.06349 11.59520 -9.34744 1.000 35.48104 160 HIS A O 1
ATOM 1131 N N . TYR A 1 162 ? 4.66574 13.37208 -8.10560 1.000 38.68073 161 TYR A N 1
ATOM 1132 C CA . TYR A 1 162 ? 5.18649 14.05954 -9.28311 1.000 39.16180 161 TYR A CA 1
ATOM 1133 C C . TYR A 1 162 ? 6.37173 13.31253 -9.87115 1.000 39.81731 161 TYR A C 1
ATOM 1134 O O . TYR A 1 162 ? 6.45553 13.12552 -11.08978 1.000 37.45181 161 TYR A O 1
ATOM 1143 N N . ALA A 1 163 ? 7.32762 12.91605 -9.02287 1.000 30.56421 162 ALA A N 1
ATOM 1144 C CA . ALA A 1 163 ? 8.53538 12.28582 -9.53794 1.000 35.59983 162 ALA A CA 1
ATOM 1145 C C . ALA A 1 163 ? 8.23178 11.05278 -10.36893 1.000 25.70361 162 ALA A C 1
ATOM 1146 O O . ALA A 1 163 ? 9.04043 10.69044 -11.23141 1.000 31.80217 162 ALA A O 1
ATOM 1148 N N . ALA A 1 164 ? 7.07753 10.41001 -10.15241 1.000 26.62370 163 ALA A N 1
ATOM 1149 C CA . ALA A 1 164 ? 6.74330 9.18666 -10.86683 1.000 21.76084 163 ALA A CA 1
ATOM 1150 C C . ALA A 1 164 ? 5.95021 9.41351 -12.14979 1.000 25.26838 163 ALA A C 1
ATOM 1151 O O . ALA A 1 164 ? 5.82929 8.47802 -12.94536 1.000 24.91545 163 ALA A O 1
ATOM 1153 N N . VAL A 1 165 ? 5.39589 10.60649 -12.38027 1.000 25.78218 164 VAL A N 1
ATOM 1154 C CA . VAL A 1 165 ? 4.42774 10.72854 -13.46957 1.000 23.75657 164 VAL A CA 1
ATOM 1155 C C . VAL A 1 165 ? 5.09799 10.48994 -14.81770 1.000 24.65432 164 VAL A C 1
ATOM 1156 O O . VAL A 1 165 ? 4.55990 9.77327 -15.67426 1.000 22.80924 164 VAL A O 1
ATOM 1160 N N . ASP A 1 166 ? 6.29609 11.04543 -15.01918 1.000 24.03272 165 ASP A N 1
ATOM 1161 C CA . ASP A 1 166 ? 6.89574 11.00103 -16.34659 1.000 25.24886 165 ASP A CA 1
ATOM 1162 C C . ASP A 1 166 ? 7.26198 9.57643 -16.74747 1.000 22.33437 165 ASP A C 1
ATOM 1163 O O . ASP A 1 166 ? 7.02039 9.17025 -17.88901 1.000 22.38758 165 ASP A O 1
ATOM 1168 N N . VAL A 1 167 ? 7.83551 8.79178 -15.83104 1.000 18.84770 166 VAL A N 1
ATOM 1169 C CA . VAL A 1 167 ? 8.20893 7.43485 -16.21130 1.000 16.00117 166 VAL A CA 1
ATOM 1170 C C . VAL A 1 167 ? 6.97629 6.55610 -16.40788 1.000 19.89915 166 VAL A C 1
ATOM 1171 O O . VAL A 1 167 ? 7.02288 5.59601 -17.17956 1.000 19.67162 166 VAL A O 1
ATOM 1175 N N . GLU A 1 168 ? 5.85987 6.83743 -15.72504 1.000 20.03246 167 GLU A N 1
ATOM 1176 C CA . GLU A 1 168 ? 4.70636 5.96560 -15.93856 1.000 20.54034 167 GLU A CA 1
ATOM 1177 C C . GLU A 1 168 ? 3.92572 6.28317 -17.20177 1.000 19.69580 167 GLU A C 1
ATOM 1178 O O . GLU A 1 168 ? 3.25937 5.38555 -17.72471 1.000 22.17175 167 GLU A O 1
ATOM 1184 N N . ILE A 1 169 ? 4.01346 7.50615 -17.72766 1.000 20.14375 168 ILE A N 1
ATOM 1185 C CA . ILE A 1 169 ? 3.32846 7.82910 -18.98298 1.000 21.58279 168 ILE A CA 1
ATOM 1186 C C . ILE A 1 169 ? 4.19186 7.54081 -20.21107 1.000 20.11341 168 ILE A C 1
ATOM 1187 O O . ILE A 1 169 ? 3.66534 7.45298 -21.33456 1.000 22.19970 168 ILE A O 1
ATOM 1192 N N . LEU A 1 170 ? 5.49253 7.35844 -20.02728 1.000 18.53284 169 LEU A N 1
ATOM 1193 C CA . LEU A 1 170 ? 6.39162 7.15834 -21.15945 1.000 16.20274 169 LEU A CA 1
ATOM 1194 C C . LEU A 1 170 ? 6.16137 5.87208 -21.95828 1.000 19.53696 169 LEU A C 1
ATOM 1195 O O . LEU A 1 170 ? 6.33227 5.92174 -23.18755 1.000 21.57598 169 LEU A O 1
ATOM 1200 N N . PRO A 1 171 ? 5.81446 4.72190 -21.37363 1.000 18.68023 170 PRO A N 1
ATOM 1201 C CA . PRO A 1 171 ? 5.71339 3.48385 -22.17991 1.000 19.48288 170 PRO A CA 1
ATOM 1202 C C . PRO A 1 171 ? 4.71774 3.59703 -23.33054 1.000 22.42653 170 PRO A C 1
ATOM 1203 O O . PRO A 1 171 ? 5.07108 3.25778 -24.46911 1.000 20.34709 170 PRO A O 1
ATOM 1207 N N . PRO A 1 172 ? 3.47653 4.06874 -23.11996 1.000 22.67845 171 PRO A N 1
ATOM 1208 C CA . PRO A 1 172 ? 2.57096 4.17397 -24.28414 1.000 24.32456 171 PRO A CA 1
ATOM 1209 C C . PRO A 1 172 ? 3.01450 5.21945 -25.29082 1.000 19.24764 171 PRO A C 1
ATOM 1210 O O . PRO A 1 172 ? 2.74691 5.07169 -26.49207 1.000 18.95274 171 PRO A O 1
ATOM 1214 N N . ILE A 1 173 ? 3.69385 6.26957 -24.83713 1.000 18.21933 172 ILE A N 1
ATOM 1215 C CA . ILE A 1 173 ? 4.20644 7.26938 -25.76248 1.000 17.25772 172 ILE A CA 1
ATOM 1216 C C . ILE A 1 173 ? 5.27189 6.65856 -26.66104 1.000 17.27901 172 ILE A C 1
ATOM 1217 O O . ILE A 1 173 ? 5.26397 6.85526 -27.88307 1.000 15.95383 172 ILE A O 1
ATOM 1222 N N . LEU A 1 174 ? 6.19968 5.90235 -26.06972 1.000 19.39974 173 LEU A N 1
ATOM 1223 C CA . LEU A 1 174 ? 7.21891 5.22587 -26.86553 1.000 22.42063 173 LEU A CA 1
ATOM 1224 C C . LEU A 1 174 ? 6.59707 4.22169 -27.83269 1.000 22.81001 173 LEU A C 1
ATOM 1225 O O . LEU A 1 174 ? 7.00410 4.14830 -28.99457 1.000 20.50475 173 LEU A O 1
ATOM 1230 N N . ASP A 1 175 ? 5.62812 3.42158 -27.36592 1.000 21.07165 174 ASP A N 1
ATOM 1231 C CA . ASP A 1 175 ? 4.93150 2.49713 -28.26577 1.000 20.84559 174 ASP A CA 1
ATOM 1232 C C . ASP A 1 175 ? 4.32549 3.22639 -29.45892 1.000 22.22740 174 ASP A C 1
ATOM 1233 O O . ASP A 1 175 ? 4.42479 2.76184 -30.59963 1.000 22.77641 174 ASP A O 1
ATOM 1238 N N . GLU A 1 176 ? 3.68135 4.36630 -29.20937 1.000 19.09630 175 GLU A N 1
ATOM 1239 C CA . GLU A 1 176 ? 3.05548 5.13220 -30.28483 1.000 22.05611 175 GLU A CA 1
ATOM 1240 C C . GLU A 1 176 ? 4.08990 5.73959 -31.22700 1.000 21.81303 175 GLU A C 1
ATOM 1241 O O . GLU A 1 176 ? 3.88986 5.76983 -32.45009 1.000 20.17293 175 GLU A O 1
ATOM 1247 N N . LEU A 1 177 ? 5.18239 6.26913 -30.68063 1.000 19.85430 176 LEU A N 1
ATOM 1248 C CA . LEU A 1 177 ? 6.20569 6.84890 -31.54686 1.000 16.61811 176 LEU A CA 1
ATOM 1249 C C . LEU A 1 177 ? 6.82743 5.78432 -32.43894 1.000 16.63259 176 LEU A C 1
ATOM 1250 O O . LEU A 1 177 ? 7.14441 6.04983 -33.60298 1.000 19.25264 176 LEU A O 1
ATOM 1255 N N . ASP A 1 178 ? 7.01091 4.57319 -31.90613 1.000 17.36090 177 ASP A N 1
ATOM 1256 C CA . ASP A 1 178 ? 7.51230 3.46056 -32.70499 1.000 19.41324 177 ASP A CA 1
ATOM 1257 C C . ASP A 1 178 ? 6.62207 3.21343 -33.91952 1.000 20.48857 177 ASP A C 1
ATOM 1258 O O . ASP A 1 178 ? 7.11570 2.96693 -35.02432 1.000 22.45330 177 ASP A O 1
ATOM 1263 N N . ARG A 1 179 ? 5.30203 3.20335 -33.71224 1.000 21.64742 178 ARG A N 1
ATOM 1264 C CA . ARG A 1 179 ? 4.38930 2.96006 -34.82862 1.000 22.31583 178 ARG A CA 1
ATOM 1265 C C . ARG A 1 179 ? 4.48127 4.07255 -35.85873 1.000 19.30787 178 ARG A C 1
ATOM 1266 O O . ARG A 1 179 ? 4.52355 3.81163 -37.06805 1.000 22.28394 178 ARG A O 1
ATOM 1270 N N . LEU A 1 180 ? 4.52772 5.32244 -35.39672 1.000 19.65736 179 LEU A N 1
ATOM 1271 C CA . LEU A 1 180 ? 4.61505 6.44573 -36.31626 1.000 18.79495 179 LEU A CA 1
ATOM 1272 C C . LEU A 1 180 ? 5.92444 6.41429 -37.08539 1.000 19.85420 179 LEU A C 1
ATOM 1273 O O . LEU A 1 180 ? 5.95366 6.69363 -38.28767 1.000 18.92669 179 LEU A O 1
ATOM 1278 N N . LEU A 1 181 ? 7.02602 6.11110 -36.39207 1.000 17.67346 180 LEU A N 1
ATOM 1279 C CA . LEU A 1 181 ? 8.31098 5.97597 -37.06684 1.000 17.40822 180 LEU A CA 1
ATOM 1280 C C . LEU A 1 181 ? 8.25095 4.88870 -38.12362 1.000 20.01949 180 LEU A C 1
ATOM 1281 O O . LEU A 1 181 ? 8.76541 5.05729 -39.23392 1.000 20.39001 180 LEU A O 1
ATOM 1286 N N . SER A 1 182 ? 7.65747 3.75054 -37.77097 1.000 19.03993 181 SER A N 1
ATOM 1287 C CA . SER A 1 182 ? 7.60607 2.62190 -38.68161 1.000 21.12959 181 SER A CA 1
ATOM 1288 C C . SER A 1 182 ? 6.76899 2.96265 -39.90249 1.000 24.23844 181 SER A C 1
ATOM 1289 O O . SER A 1 182 ? 7.15549 2.64907 -41.02554 1.000 22.78704 181 SER A O 1
ATOM 1292 N N . GLU A 1 183 ? 5.65319 3.65919 -39.70087 1.000 22.39513 182 GLU A N 1
ATOM 1293 C CA . GLU A 1 183 ? 4.78046 3.96218 -40.82351 1.000 25.90637 182 GLU A CA 1
ATOM 1294 C C . GLU A 1 183 ? 5.48011 4.89050 -41.81477 1.000 23.60393 182 GLU A C 1
ATOM 1295 O O . GLU A 1 183 ? 5.28148 4.75950 -43.02765 1.000 26.25816 182 GLU A O 1
ATOM 1301 N N . ARG A 1 184 ? 6.35292 5.79506 -41.34496 1.000 21.46129 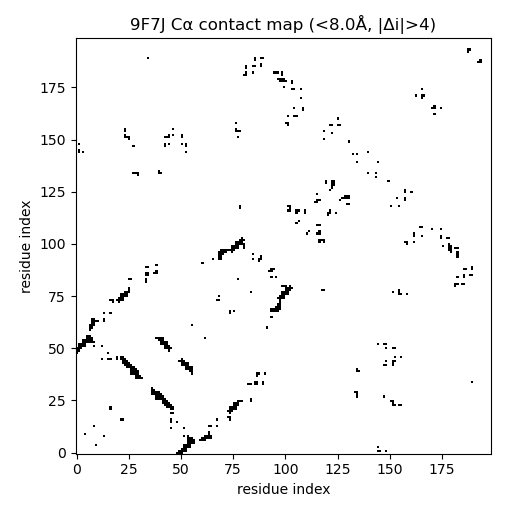183 ARG A N 1
ATOM 1302 C CA A ARG A 1 184 ? 7.05054 6.64069 -42.31293 0.326 21.23935 183 ARG A CA 1
ATOM 1303 C CA B ARG A 1 184 ? 7.12625 6.71307 -42.16745 0.674 21.01373 183 ARG A CA 1
ATOM 1304 C C . ARG A 1 184 ? 8.45072 6.13829 -42.64392 1.000 21.99447 183 ARG A C 1
ATOM 1305 O O . ARG A 1 184 ? 9.24569 6.88467 -43.22050 1.000 21.36619 183 ARG A O 1
ATOM 1320 N N . GLN A 1 185 ? 8.73467 4.86697 -42.36607 1.000 21.01718 184 GLN A N 1
ATOM 1321 C CA . GLN A 1 185 ? 9.99627 4.24705 -42.76852 1.000 19.33647 184 GLN A CA 1
ATOM 1322 C C . GLN A 1 185 ? 11.19061 4.96835 -42.14785 1.000 20.67019 184 GLN A C 1
ATOM 1323 O O . GLN A 1 185 ? 12.27247 5.03691 -42.73489 1.000 21.45219 184 GLN A O 1
ATOM 1329 N N . LEU A 1 186 ? 10.99790 5.52285 -40.94870 1.000 18.70936 185 LEU A N 1
ATOM 1330 C CA . LEU A 1 186 ? 12.07876 6.17629 -40.21728 1.000 20.34070 185 LEU A CA 1
ATOM 1331 C C . LEU A 1 186 ? 12.47531 5.43066 -38.95744 1.000 19.03600 185 LEU A C 1
ATOM 1332 O O . LEU A 1 186 ? 13.28720 5.94956 -38.17718 1.000 19.70421 185 LEU A O 1
ATOM 1337 N N . ARG A 1 187 ? 11.91815 4.23876 -38.72013 1.000 18.51334 186 ARG A N 1
ATOM 1338 C CA . ARG A 1 187 ? 12.25504 3.52437 -37.48858 1.000 21.31463 186 ARG A CA 1
ATOM 1339 C C . ARG A 1 187 ? 13.70613 3.05576 -37.49684 1.000 19.85372 186 ARG A C 1
ATOM 1340 O O . ARG A 1 187 ? 14.38372 3.10659 -36.46723 1.000 18.05639 186 ARG A O 1
ATOM 1348 N N . GLU A 1 188 ? 14.21613 2.60426 -38.64736 1.000 22.79088 187 GLU A N 1
ATOM 1349 C CA . GLU A 1 188 ? 15.60755 2.15972 -38.67252 1.000 19.55265 187 GLU A CA 1
ATOM 1350 C C . GLU A 1 188 ? 16.55398 3.30700 -38.35805 1.000 17.70519 187 GLU A C 1
ATOM 1351 O O . GLU A 1 188 ? 17.58800 3.10877 -37.70989 1.000 18.97830 187 GLU A O 1
ATOM 1357 N N . LEU A 1 189 ? 16.22557 4.51369 -38.82295 1.000 18.58518 188 LEU A N 1
ATOM 1358 C CA . LEU A 1 189 ? 17.04344 5.67431 -38.49592 1.000 16.54466 188 LEU A CA 1
ATOM 1359 C C . LEU A 1 189 ? 16.98392 5.98077 -37.00161 1.000 16.66090 188 LEU A C 1
ATOM 1360 O O . LEU A 1 189 ? 18.01429 6.27519 -36.36910 1.000 14.79443 188 LEU A O 1
ATOM 1365 N N . ALA A 1 190 ? 15.78122 5.91189 -36.41692 1.000 14.35377 189 ALA A N 1
ATOM 1366 C CA . 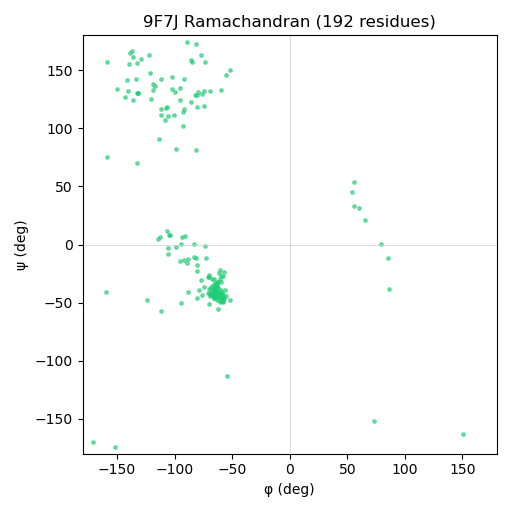ALA A 1 190 ? 15.66994 6.13010 -34.97647 1.000 15.61446 189 ALA A CA 1
ATOM 1367 C C . ALA A 1 190 ? 16.43737 5.07270 -34.20086 1.000 16.90189 189 ALA A C 1
ATOM 1368 O O . ALA A 1 190 ? 17.09733 5.38629 -33.20637 1.000 16.85492 189 ALA A O 1
ATOM 1370 N N . VAL A 1 191 ? 16.32849 3.80668 -34.61459 1.000 17.77504 190 VAL A N 1
ATOM 1371 C CA . VAL A 1 191 ? 17.07791 2.74193 -33.95293 1.000 19.40546 190 VAL A CA 1
ATOM 1372 C C . VAL A 1 191 ? 18.56875 3.04282 -34.00189 1.000 18.88419 190 VAL A C 1
ATOM 1373 O O . VAL A 1 191 ? 19.27821 2.90304 -32.99927 1.000 17.41395 190 VAL A O 1
ATOM 1377 N N . ALA A 1 192 ? 19.06045 3.49395 -35.16094 1.000 15.18197 191 ALA A N 1
ATOM 1378 C CA . ALA A 1 192 ? 20.46989 3.85472 -35.26281 1.000 19.83580 191 ALA A CA 1
ATOM 1379 C C . ALA A 1 192 ? 20.81338 5.03384 -34.35753 1.000 18.23063 191 ALA A C 1
ATOM 1380 O O . ALA A 1 192 ? 21.88485 5.06191 -33.74638 1.000 17.16111 191 ALA A O 1
ATOM 1382 N N . CYS A 1 193 ? 19.92413 6.02293 -34.26343 1.000 15.94997 192 CYS A N 1
ATOM 1383 C CA . CYS A 1 193 ? 20.20520 7.17749 -33.41768 1.000 19.38236 192 CYS A CA 1
ATOM 1384 C C . CYS A 1 193 ? 20.17842 6.79838 -31.94273 1.000 16.93201 192 CYS A C 1
ATOM 1385 O O . CYS A 1 193 ? 21.06392 7.19785 -31.16702 1.000 15.63636 192 CYS A O 1
ATOM 1388 N N . TRP A 1 194 ? 19.20168 5.98810 -31.54715 1.000 15.32286 193 TRP A N 1
ATOM 1389 C CA . TRP A 1 194 ? 19.17212 5.51692 -30.16259 1.000 15.27179 193 TRP A CA 1
ATOM 1390 C C . TRP A 1 194 ? 20.43633 4.74244 -29.82562 1.000 17.35150 193 TRP A C 1
ATOM 1391 O O . TRP A 1 194 ? 20.97974 4.87591 -28.72425 1.000 15.60909 193 TRP A O 1
ATOM 1402 N N . HIS A 1 195 ? 20.92252 3.93386 -30.77422 1.000 16.29333 194 HIS A N 1
ATOM 1403 C CA . HIS A 1 195 ? 22.15502 3.18830 -30.55654 1.000 19.03068 194 HIS A CA 1
ATOM 1404 C C . HIS A 1 195 ? 23.33572 4.12075 -30.30433 1.000 15.64647 194 HIS A C 1
ATOM 1405 O O . HIS A 1 195 ? 24.26690 3.76058 -29.58123 1.000 18.40342 194 HIS A O 1
ATOM 1412 N N . HIS A 1 196 ? 23.30955 5.32057 -30.87782 1.000 15.18310 195 HIS A N 1
ATOM 1413 C CA . HIS A 1 196 ? 24.41869 6.25985 -30.74166 1.000 15.43519 195 HIS A CA 1
ATOM 1414 C C . HIS A 1 196 ? 24.39549 7.02957 -29.42504 1.000 16.30019 195 HIS A C 1
ATOM 1415 O O . HIS A 1 196 ? 25.41891 7.61922 -29.05608 1.000 15.21261 195 HIS A O 1
ATOM 1422 N N . ILE A 1 197 ? 23.26014 7.06158 -28.71846 1.000 15.28056 196 ILE A N 1
ATOM 1423 C CA . ILE A 1 197 ? 23.14322 7.95197 -27.56182 1.000 16.15475 196 ILE A CA 1
ATOM 1424 C C . ILE A 1 197 ? 24.29148 7.77036 -26.57838 1.000 11.99546 196 ILE A C 1
ATOM 1425 O O . ILE A 1 197 ? 24.86436 8.77722 -26.15132 1.000 15.01658 196 ILE A O 1
ATOM 1430 N N . PRO A 1 198 ? 24.66413 6.55293 -26.17375 1.000 15.24537 197 PRO A N 1
ATOM 1431 C CA . PRO A 1 198 ? 25.76654 6.42610 -25.20132 1.000 18.42566 197 PRO A CA 1
ATOM 1432 C C . PRO A 1 198 ? 27.08849 6.96168 -25.71807 1.000 21.31448 197 PRO A C 1
ATOM 1433 O O . PRO A 1 198 ? 27.85539 7.57085 -24.95267 1.000 16.07509 197 PRO A O 1
ATOM 1437 N N . ALA A 1 199 ? 27.37909 6.76500 -27.01058 1.000 15.92977 198 ALA A N 1
ATOM 1438 C CA . ALA A 1 199 ? 28.59530 7.35790 -27.55152 1.000 18.37120 198 ALA A CA 1
ATOM 1439 C C . ALA A 1 199 ? 28.50463 8.87669 -27.54181 1.000 15.72977 198 ALA A C 1
ATOM 1440 O O . ALA A 1 199 ? 29.48622 9.55681 -27.23551 1.000 16.14829 198 ALA A O 1
ATOM 1442 N N . HIS A 1 200 ? 27.33152 9.43370 -27.85589 1.000 15.05539 199 HIS A N 1
ATOM 1443 C CA . HIS A 1 200 ? 27.19137 10.88414 -27.79258 1.000 15.36619 199 HIS A CA 1
ATOM 1444 C C . HIS A 1 200 ? 27.42548 11.38888 -26.37295 1.000 17.65576 199 HIS A C 1
ATOM 1445 O O . HIS A 1 200 ? 28.06965 12.42719 -26.16161 1.000 15.69823 199 HIS A O 1
ATOM 1452 N N . VAL A 1 201 ? 26.88158 10.67468 -25.39735 1.000 16.80264 200 VAL A N 1
ATOM 1453 C CA . VAL A 1 201 ? 27.12655 11.02393 -23.99500 1.000 14.50438 200 VAL A CA 1
ATOM 1454 C C . VAL A 1 201 ? 28.61918 10.98848 -23.68093 1.000 18.78152 200 VAL A C 1
ATOM 1455 O O . VAL A 1 201 ? 29.14252 11.88167 -23.00099 1.000 17.78815 200 VAL A O 1
ATOM 1459 N N . GLU A 1 202 ? 29.33312 9.97496 -24.19203 1.000 19.45275 201 GLU A N 1
ATOM 1460 C CA . GLU A 1 202 ? 30.78672 9.90854 -24.01367 1.000 22.24657 201 GLU A CA 1
ATOM 1461 C C . GLU A 1 202 ? 31.48933 11.10774 -24.63608 1.000 19.60180 201 GLU A C 1
ATOM 1462 O O . GLU A 1 202 ? 32.44817 11.64113 -24.06362 1.000 22.59723 201 GLU A O 1
ATOM 1468 N N . LEU A 1 203 ? 31.07596 11.49964 -25.84362 1.000 19.90464 202 LEU A N 1
ATOM 1469 C CA . LEU A 1 203 ? 31.66718 12.67389 -26.48352 1.000 18.02917 202 LEU A CA 1
ATOM 1470 C C . LEU A 1 203 ? 31.48128 13.92758 -25.63164 1.000 22.13331 202 LEU A C 1
ATOM 1471 O O . LEU A 1 203 ? 32.39646 14.74948 -25.51852 1.000 20.97579 202 LEU A O 1
ATOM 1476 N N . LEU A 1 204 ? 30.29033 14.10819 -25.05604 1.000 18.80524 203 LEU A N 1
ATOM 1477 C CA . LEU A 1 204 ? 30.06007 15.24911 -24.17100 1.000 18.56016 203 LEU A CA 1
ATOM 1478 C C . LEU A 1 204 ? 30.91556 15.16062 -22.91005 1.000 17.86837 203 LEU A C 1
ATOM 1479 O O . LEU A 1 204 ? 31.46189 16.17225 -22.45684 1.000 22.99869 203 LEU A O 1
ATOM 1484 N N . GLU A 1 205 ? 31.01434 13.96937 -22.31745 1.000 21.24784 204 GLU A N 1
ATOM 1485 C CA . GLU A 1 205 ? 31.86611 13.78241 -21.13292 1.000 23.60242 204 GLU A CA 1
ATOM 1486 C C . GLU A 1 205 ? 33.30576 14.19917 -21.39275 1.000 26.58432 204 GLU A C 1
ATOM 1487 O O . GLU A 1 205 ? 33.95917 14.77156 -20.51287 1.000 24.35436 204 GLU A O 1
ATOM 1493 N N . HIS A 1 206 ? 33.82420 13.91196 -22.58025 1.000 21.03660 205 HIS A N 1
ATOM 1494 C CA . HIS A 1 206 ? 35.20212 14.24727 -22.90297 1.000 24.28847 205 HIS A CA 1
ATOM 1495 C C . HIS A 1 206 ? 35.36972 15.62819 -23.54666 1.000 23.29003 205 HIS A C 1
ATOM 1496 O O . HIS A 1 206 ? 36.48003 15.95429 -23.98473 1.000 20.41070 205 HIS A O 1
ATOM 1503 N N . ASN A 1 207 ? 34.30826 16.43725 -23.62017 1.000 22.08499 206 ASN A N 1
ATOM 1504 C CA . ASN A 1 207 ? 34.34453 17.74446 -24.29648 1.000 22.22632 206 ASN A CA 1
ATOM 1505 C C . ASN A 1 207 ? 34.83835 17.63014 -25.73957 1.000 23.43225 206 ASN A C 1
ATOM 1506 O O . ASN A 1 207 ? 35.65832 18.42224 -26.21105 1.000 24.41848 206 ASN A O 1
ATOM 1511 N N . LEU A 1 208 ? 34.31842 16.64552 -26.45513 1.000 19.84965 207 LEU A N 1
ATOM 1512 C CA . LEU A 1 208 ? 34.80372 16.40512 -27.80846 1.000 23.55268 207 LEU A CA 1
ATOM 1513 C C . LEU A 1 208 ? 33.95536 17.07400 -28.88569 1.000 29.58858 207 LEU A C 1
ATOM 1514 O O . LEU A 1 208 ? 34.42135 17.20326 -30.02536 1.000 30.35059 207 LEU A O 1
ATOM 1519 N N . GLY A 1 209 ? 32.75051 17.53830 -28.55458 1.000 29.71382 208 GLY A N 1
ATOM 1520 C CA . GLY A 1 209 ? 32.01961 18.35750 -29.51308 1.000 31.64290 208 GLY A CA 1
ATOM 1521 C C . GLY A 1 209 ? 31.47195 17.54782 -30.67863 1.000 28.95583 208 GLY A C 1
ATOM 1522 O O . GLY A 1 209 ? 31.17412 16.35709 -30.55838 1.000 29.94655 208 GLY A O 1
ATOM 1523 N N . ASP A 1 210 ? 31.33357 18.20886 -31.82771 1.000 27.62761 209 ASP A N 1
ATOM 1524 C CA . ASP A 1 210 ? 30.73904 17.57768 -33.00932 1.000 30.18091 209 ASP A CA 1
ATOM 1525 C C . ASP A 1 210 ? 31.86524 16.98978 -33.84627 1.000 30.39745 209 ASP A C 1
ATOM 1526 O O . ASP A 1 210 ? 32.55224 17.70413 -34.57972 1.000 28.42740 209 ASP A O 1
ATOM 1531 N N . VAL A 1 211 ? 32.04952 15.66975 -33.74755 1.000 25.01869 210 VAL A N 1
ATOM 1532 C CA . VAL A 1 211 ? 33.10824 15.02214 -34.51100 1.000 22.44715 210 VAL A CA 1
ATOM 1533 C C . VAL A 1 211 ? 32.67680 14.70397 -35.93205 1.000 19.94632 210 VAL A C 1
ATOM 1534 O O . VAL A 1 211 ? 33.48037 14.15196 -36.69416 1.000 23.69792 210 VAL A O 1
ATOM 1538 N N . PHE A 1 212 ? 31.44565 15.04168 -36.31233 1.000 22.60536 211 PHE A N 1
ATOM 1539 C CA . PHE A 1 212 ? 30.91593 14.69787 -37.63124 1.000 19.92699 211 PHE A CA 1
ATOM 1540 C C . PHE A 1 212 ? 30.82459 15.88579 -38.58583 1.000 27.13712 211 PHE A C 1
ATOM 1541 O O . PHE A 1 212 ? 30.20216 15.75889 -39.63880 1.000 24.37691 211 PHE A O 1
ATOM 1549 N N . THR A 1 213 ? 31.42957 17.02558 -38.26065 1.000 28.60418 212 THR A N 1
ATOM 1550 C CA . THR A 1 213 ? 31.47935 18.14129 -39.19985 1.000 30.33644 212 THR A CA 1
ATOM 1551 C C . THR A 1 213 ? 32.71726 18.03250 -40.08934 1.000 33.45968 212 THR A C 1
ATOM 1552 O O . THR A 1 213 ? 33.57162 17.16276 -39.90924 1.000 37.47659 212 THR A O 1
ATOM 1556 N N . TYR A 1 214 ? 32.81141 18.92895 -41.06498 0.256 37.10150 213 TYR A N 1
ATOM 1557 C CA . TYR A 1 214 ? 33.99109 18.96216 -41.92646 0.857 38.60495 213 TYR A CA 1
ATOM 1558 C C . TYR A 1 214 ? 34.38488 20.39384 -42.27647 0.752 43.41491 213 TYR A C 1
ATOM 1559 O O . TYR A 1 214 ? 35.55992 20.68365 -42.50619 0.519 46.31135 213 TYR A O 1
#